Protein AF-A0AAE9IRE8-F1 (afdb_monomer_lite)

Foldseek 3Di:
DQFQFAQPPVRDTDDGDQDAPLVLVVQCVVDPRSLVSLVVSQFAFPAWEWEDADPWTWIWTRGSNDTAIETEEADCDPVQAQDWADPDSRYTYGYHHNVDDRVVSVVVSVPSRHPPDAHAEYEYQYQPDQLLVCVVPLRNLAYQEYEYNYPPDDPVSLVCNVVRRPRHQEYEYPDADDPVCLLSRLAHQYYHAEDDRPDDLVSLLVGPHPHYHYHDDPDDPVSVVVSVVSVVVVVVVVVVPPD

Structure (mmCIF, N/CA/C/O backbone):
data_AF-A0AAE9IRE8-F1
#
_entry.id   AF-A0AAE9IRE8-F1
#
loop_
_atom_site.group_PDB
_atom_site.id
_atom_site.type_symbol
_atom_site.label_atom_id
_atom_site.label_alt_id
_atom_site.label_comp_id
_atom_site.label_asym_id
_atom_site.label_entity_id
_atom_site.label_seq_id
_atom_site.pdbx_PDB_ins_code
_atom_site.Cartn_x
_atom_site.Cartn_y
_atom_site.Cartn_z
_atom_site.occupancy
_atom_site.B_iso_or_equiv
_atom_site.auth_seq_id
_atom_site.auth_comp_id
_atom_site.auth_asym_id
_atom_site.auth_atom_id
_atom_site.pdbx_PDB_model_num
ATOM 1 N N . MET A 1 1 ? -1.527 -21.789 -15.270 1.00 49.56 1 MET A N 1
ATOM 2 C CA . MET A 1 1 ? -0.665 -20.591 -15.381 1.00 49.56 1 MET A CA 1
ATOM 3 C C . MET A 1 1 ? -0.726 -20.068 -16.808 1.00 49.56 1 MET A C 1
ATOM 5 O O . MET A 1 1 ? -0.571 -20.884 -17.717 1.00 49.56 1 MET A O 1
ATOM 9 N N . PRO A 1 2 ? -0.983 -18.768 -17.028 1.00 50.31 2 PRO A N 1
ATOM 10 C CA . PRO A 1 2 ? -0.909 -18.185 -18.363 1.00 50.31 2 PRO A CA 1
ATOM 11 C C . PRO A 1 2 ? 0.530 -18.296 -18.893 1.00 50.31 2 PRO A C 1
ATOM 13 O O . PRO A 1 2 ? 1.492 -18.053 -18.165 1.00 50.31 2 PRO A O 1
ATOM 16 N N . LYS A 1 3 ? 0.677 -18.732 -20.147 1.00 55.28 3 LYS A N 1
ATOM 17 C CA . LYS A 1 3 ? 1.966 -18.827 -20.846 1.00 55.28 3 LYS A CA 1
ATOM 18 C C . LYS A 1 3 ? 2.095 -17.620 -21.769 1.00 55.28 3 LYS A C 1
ATOM 20 O O . LYS A 1 3 ? 1.142 -17.318 -22.489 1.00 55.28 3 LYS A O 1
ATOM 25 N N . LEU A 1 4 ? 3.246 -16.945 -21.767 1.00 55.28 4 LEU A N 1
ATOM 26 C CA . LEU A 1 4 ? 3.529 -15.960 -22.812 1.00 55.28 4 LEU A CA 1
ATOM 27 C C . LEU A 1 4 ? 3.677 -16.681 -24.151 1.00 55.28 4 LEU A C 1
ATOM 29 O O . LEU A 1 4 ? 4.305 -17.728 -24.228 1.00 55.28 4 LEU A O 1
ATOM 33 N N . TRP A 1 5 ? 3.123 -16.095 -25.205 1.00 53.53 5 TRP A N 1
ATOM 34 C CA . TRP A 1 5 ? 3.374 -16.504 -26.580 1.00 53.53 5 TRP A CA 1
ATOM 35 C C . TRP A 1 5 ? 3.835 -15.265 -27.336 1.00 53.53 5 TRP A C 1
ATOM 37 O O . TRP A 1 5 ? 3.009 -14.460 -27.757 1.00 53.53 5 TRP A O 1
ATOM 47 N N . CYS A 1 6 ? 5.150 -15.083 -27.475 1.00 54.44 6 CYS A N 1
ATOM 48 C CA . CYS A 1 6 ? 5.696 -13.970 -28.246 1.00 54.44 6 CYS A CA 1
ATOM 49 C C . CYS A 1 6 ? 6.349 -14.441 -29.544 1.00 54.44 6 CYS A C 1
ATOM 51 O O . CYS A 1 6 ? 6.929 -15.525 -29.638 1.00 54.44 6 CYS A O 1
ATOM 53 N N . ILE A 1 7 ? 6.198 -13.596 -30.562 1.00 48.31 7 ILE A N 1
ATOM 54 C CA . ILE A 1 7 ? 6.784 -13.758 -31.888 1.00 48.31 7 ILE A CA 1
ATOM 55 C C . ILE A 1 7 ? 8.212 -13.218 -31.799 1.00 48.31 7 ILE A C 1
ATOM 57 O O . ILE A 1 7 ? 8.409 -12.069 -31.400 1.00 48.31 7 ILE A O 1
ATOM 61 N N . SER A 1 8 ? 9.203 -14.047 -32.127 1.00 45.62 8 SER A N 1
ATOM 62 C CA . SER A 1 8 ? 10.598 -13.611 -32.191 1.00 45.62 8 SER A CA 1
ATOM 63 C C . SER A 1 8 ? 10.802 -12.594 -33.321 1.00 45.62 8 SER A C 1
ATOM 65 O O . SER A 1 8 ? 9.995 -12.496 -34.248 1.00 45.62 8 SER A O 1
ATOM 67 N N . SER A 1 9 ? 11.925 -11.874 -33.300 1.00 42.84 9 SER A N 1
ATOM 68 C CA . SER A 1 9 ? 12.364 -10.989 -34.393 1.00 42.84 9 SER A CA 1
ATOM 69 C C . SER A 1 9 ? 12.489 -11.690 -35.759 1.00 42.84 9 SER A C 1
ATOM 71 O O . SER A 1 9 ? 12.629 -11.017 -36.773 1.00 42.84 9 SER A O 1
ATOM 73 N N . GLN A 1 10 ? 12.393 -13.024 -35.799 1.00 46.66 10 GLN A N 1
ATOM 74 C CA . GLN A 1 10 ? 12.422 -13.862 -37.001 1.00 46.66 10 GLN A CA 1
ATOM 75 C C . GLN A 1 10 ? 11.040 -14.429 -37.391 1.00 46.66 10 GLN A C 1
ATOM 77 O O . GLN A 1 10 ? 10.956 -15.338 -38.213 1.00 46.66 10 GLN A O 1
ATOM 82 N N . GLY A 1 11 ? 9.942 -13.949 -36.794 1.00 40.22 11 GLY A N 1
ATOM 83 C CA . GLY A 1 11 ? 8.582 -14.356 -37.175 1.00 40.22 11 GLY A CA 1
ATOM 84 C C . GLY A 1 11 ? 8.148 -15.743 -36.685 1.00 40.22 11 GLY A C 1
ATOM 85 O O . GLY A 1 11 ? 7.049 -16.183 -37.014 1.00 40.22 11 GLY A O 1
ATOM 86 N N . LYS A 1 12 ? 8.959 -16.433 -35.871 1.00 39.84 12 LYS A N 1
ATOM 87 C CA . LYS A 1 12 ? 8.574 -17.707 -35.243 1.00 39.84 12 LYS A CA 1
ATOM 88 C C . LYS A 1 12 ? 8.008 -17.467 -33.843 1.00 39.84 12 LYS A C 1
ATOM 90 O O . LYS A 1 12 ? 8.611 -16.773 -33.026 1.00 39.84 12 LYS A O 1
ATOM 95 N N . LEU A 1 13 ? 6.840 -18.050 -33.572 1.00 43.00 13 LEU A N 1
ATOM 96 C CA . LEU A 1 13 ? 6.274 -18.160 -32.227 1.00 43.00 13 LEU A CA 1
ATOM 97 C C . LEU A 1 13 ? 7.159 -19.095 -31.401 1.00 43.00 13 LEU A C 1
ATOM 99 O O . LEU A 1 13 ? 7.168 -20.301 -31.635 1.00 43.00 13 LEU A O 1
ATOM 103 N N . SER A 1 14 ? 7.886 -18.561 -30.426 1.00 48.62 14 SER A N 1
ATOM 104 C CA . SER A 1 14 ? 8.551 -19.401 -29.431 1.00 48.62 14 SER A CA 1
ATOM 105 C C . SER A 1 14 ? 8.940 -18.582 -28.211 1.00 48.62 14 SER A C 1
ATOM 107 O O . SER A 1 14 ? 9.790 -17.706 -28.326 1.00 48.62 14 SER A O 1
ATOM 109 N N . ILE A 1 15 ? 8.319 -18.899 -27.071 1.00 47.44 15 ILE A N 1
ATOM 110 C CA . ILE A 1 15 ? 8.901 -19.058 -25.724 1.00 47.44 15 ILE A CA 1
ATOM 111 C C . ILE A 1 15 ? 7.734 -19.472 -24.815 1.00 47.44 15 ILE A C 1
ATOM 113 O O . ILE A 1 15 ? 6.866 -18.660 -24.538 1.00 47.44 15 ILE A O 1
ATOM 117 N N . GLN A 1 16 ? 7.694 -20.727 -24.351 1.00 52.97 16 GLN A N 1
ATOM 118 C CA . GLN A 1 16 ? 6.834 -21.128 -23.230 1.00 52.97 16 GLN A CA 1
ATOM 119 C C . GLN A 1 16 ? 7.601 -20.883 -21.929 1.00 52.97 16 GLN A C 1
ATOM 121 O O . GLN A 1 16 ? 8.194 -21.807 -21.377 1.00 52.97 16 GLN A O 1
ATOM 126 N N . ARG A 1 17 ? 7.621 -19.646 -21.434 1.00 56.34 17 ARG A N 1
ATOM 127 C CA . ARG A 1 17 ? 7.979 -19.413 -20.029 1.00 56.34 17 ARG A CA 1
ATOM 128 C C . ARG A 1 17 ? 6.703 -19.196 -19.216 1.00 56.34 17 ARG A C 1
ATOM 130 O O . ARG A 1 17 ? 5.759 -18.587 -19.735 1.00 56.34 17 ARG A O 1
ATOM 137 N N . PRO A 1 18 ? 6.632 -19.723 -17.979 1.00 62.91 18 PRO A N 1
ATOM 138 C CA . PRO A 1 18 ? 5.644 -19.262 -17.012 1.00 62.91 18 PRO A CA 1
ATOM 139 C C . PRO A 1 18 ? 5.697 -17.734 -16.950 1.00 62.91 18 PRO A C 1
ATOM 141 O O . PRO A 1 18 ? 6.785 -17.162 -17.029 1.00 62.91 18 PRO A O 1
ATOM 144 N N . ALA A 1 19 ? 4.538 -17.080 -16.882 1.00 71.44 19 ALA A N 1
ATOM 145 C CA . ALA A 1 19 ? 4.493 -15.630 -16.768 1.00 71.44 19 ALA A CA 1
ATOM 146 C C . ALA A 1 19 ? 5.249 -15.192 -15.504 1.00 71.44 19 ALA A C 1
ATOM 148 O O . ALA A 1 19 ? 4.894 -15.593 -14.398 1.00 71.44 19 ALA A O 1
ATOM 149 N N . ASP A 1 20 ? 6.287 -14.388 -15.704 1.00 89.06 20 ASP A N 1
ATOM 150 C CA . ASP A 1 20 ? 7.144 -13.840 -14.661 1.00 89.06 20 ASP A CA 1
ATOM 151 C C . ASP A 1 20 ? 7.197 -12.315 -14.808 1.00 89.06 20 ASP A C 1
ATOM 153 O O . ASP A 1 20 ? 7.304 -11.812 -15.930 1.00 89.06 20 ASP A O 1
ATOM 157 N N . LEU A 1 21 ? 7.072 -11.582 -13.697 1.00 92.81 21 LEU A N 1
ATOM 158 C CA . LEU A 1 21 ? 6.955 -10.124 -13.737 1.00 92.81 21 LEU A CA 1
ATOM 159 C C . LEU A 1 21 ? 8.222 -9.465 -14.297 1.00 92.81 21 LEU A C 1
ATOM 161 O O . LEU A 1 21 ? 8.116 -8.603 -15.169 1.00 92.81 21 LEU A O 1
ATOM 165 N N . PHE A 1 22 ? 9.415 -9.884 -13.868 1.00 93.75 22 PHE A N 1
ATOM 166 C CA . PHE A 1 22 ? 10.665 -9.308 -14.370 1.00 93.75 22 PHE A CA 1
ATOM 167 C C . PHE A 1 22 ? 10.846 -9.600 -15.854 1.00 93.75 22 PHE A C 1
ATOM 169 O O . PHE A 1 22 ? 11.182 -8.700 -16.625 1.00 93.75 22 PHE A O 1
ATOM 176 N N . TYR A 1 23 ? 10.509 -10.816 -16.286 1.00 89.94 23 TYR A N 1
ATOM 177 C CA . TYR A 1 23 ? 10.519 -11.163 -17.703 1.00 89.94 23 TYR A CA 1
ATOM 178 C C . TYR A 1 23 ? 9.542 -10.312 -18.532 1.00 89.94 23 TYR A C 1
ATOM 180 O O . TYR A 1 23 ? 9.870 -9.913 -19.650 1.00 89.94 23 TYR A O 1
ATOM 188 N N . VAL A 1 24 ? 8.358 -9.988 -17.997 1.00 91.44 24 VAL A N 1
ATOM 189 C CA . VAL A 1 24 ? 7.396 -9.084 -18.653 1.00 91.44 24 VAL A CA 1
ATOM 190 C C . VAL A 1 24 ? 8.011 -7.701 -18.887 1.00 91.44 24 VAL A C 1
ATOM 192 O O . VAL A 1 24 ? 7.916 -7.178 -20.001 1.00 91.44 24 VAL A O 1
ATOM 195 N N . PHE A 1 25 ? 8.684 -7.134 -17.882 1.00 92.88 25 PHE A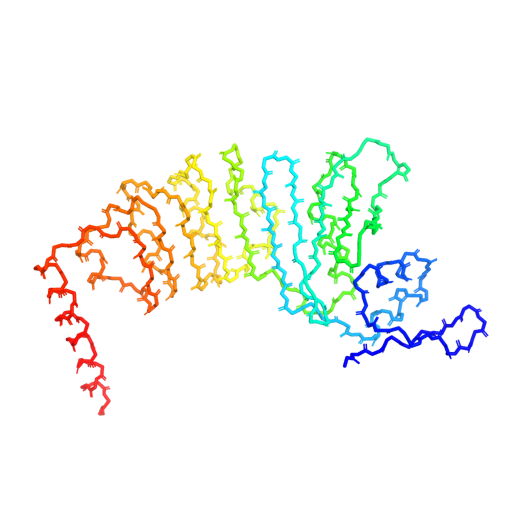 N 1
ATOM 196 C CA . PHE A 1 25 ? 9.389 -5.855 -18.013 1.00 92.88 25 PHE A CA 1
ATOM 197 C C . PHE A 1 25 ? 10.547 -5.939 -19.019 1.00 92.88 25 PHE A C 1
ATOM 199 O O . PHE A 1 25 ? 10.603 -5.135 -19.948 1.00 92.88 25 PHE A O 1
ATOM 206 N N . GLN A 1 26 ? 11.413 -6.952 -18.909 1.00 90.75 26 GLN A N 1
ATOM 207 C CA . GLN A 1 26 ? 12.538 -7.167 -19.830 1.00 90.75 26 GLN A CA 1
ATOM 208 C C . GLN A 1 26 ? 12.070 -7.280 -21.291 1.00 90.75 26 GLN A C 1
ATOM 210 O O . GLN A 1 26 ? 12.643 -6.665 -22.191 1.00 90.75 26 GLN A O 1
ATOM 215 N N . MET A 1 27 ? 10.994 -8.032 -21.539 1.00 88.69 27 MET A N 1
ATOM 216 C CA . MET A 1 27 ? 10.406 -8.186 -22.872 1.00 88.69 27 MET A CA 1
ATOM 217 C C . MET A 1 27 ? 9.820 -6.883 -23.412 1.00 88.69 27 MET A C 1
ATOM 219 O O . MET A 1 27 ? 9.921 -6.614 -24.612 1.00 88.69 27 MET A O 1
ATOM 223 N N . ALA A 1 28 ? 9.191 -6.082 -22.552 1.00 90.69 28 ALA A N 1
ATOM 224 C CA . ALA A 1 28 ? 8.660 -4.785 -22.944 1.00 90.69 28 ALA A CA 1
ATOM 225 C C . ALA A 1 28 ? 9.770 -3.780 -23.290 1.00 90.69 28 ALA A C 1
ATOM 227 O O . ALA A 1 28 ? 9.605 -3.005 -24.235 1.00 90.69 28 ALA A O 1
ATOM 228 N N . ASP A 1 29 ? 10.893 -3.835 -22.574 1.00 89.81 29 ASP A N 1
ATOM 229 C CA . ASP A 1 29 ? 12.038 -2.941 -22.764 1.00 89.81 29 ASP A CA 1
ATOM 230 C C . ASP A 1 29 ? 12.891 -3.314 -23.973 1.00 89.81 29 ASP A C 1
ATOM 232 O O . ASP A 1 29 ? 13.472 -2.441 -24.616 1.00 89.81 29 ASP A O 1
ATOM 236 N N . ALA A 1 30 ? 12.932 -4.600 -24.331 1.00 88.75 30 ALA A N 1
ATOM 237 C CA . ALA A 1 30 ? 13.739 -5.079 -25.445 1.00 88.75 30 ALA A CA 1
ATOM 238 C C . ALA A 1 30 ? 13.340 -4.442 -26.786 1.00 88.75 30 ALA A C 1
ATOM 240 O O . ALA A 1 30 ? 14.209 -4.155 -27.608 1.00 88.75 30 ALA A O 1
ATOM 241 N N . ASN A 1 31 ? 12.035 -4.268 -27.052 1.00 88.06 31 ASN A N 1
ATOM 242 C CA . ASN A 1 31 ? 11.528 -3.590 -28.253 1.00 88.06 31 ASN A CA 1
ATOM 243 C C . ASN A 1 31 ? 9.997 -3.374 -28.238 1.00 88.06 31 ASN A C 1
ATOM 245 O O . ASN A 1 31 ? 9.238 -3.993 -27.490 1.00 88.06 31 ASN A O 1
ATOM 249 N N . LYS A 1 32 ? 9.513 -2.549 -29.183 1.00 90.75 32 LYS A N 1
ATOM 250 C CA . LYS A 1 32 ? 8.078 -2.260 -29.391 1.00 90.75 32 LYS A CA 1
ATOM 251 C C . LYS A 1 32 ? 7.221 -3.510 -29.648 1.00 90.75 32 LYS A C 1
ATOM 253 O O . LYS A 1 32 ? 6.046 -3.520 -29.276 1.00 90.75 32 LYS A O 1
ATOM 258 N N . ALA A 1 33 ? 7.764 -4.544 -30.295 1.00 87.94 33 ALA A N 1
ATOM 259 C CA . ALA A 1 33 ? 7.017 -5.768 -30.588 1.00 87.94 33 ALA A CA 1
ATOM 260 C C . ALA A 1 33 ? 6.787 -6.604 -29.319 1.00 87.94 33 ALA A C 1
ATOM 262 O O . ALA A 1 33 ? 5.668 -7.070 -29.101 1.00 87.94 33 ALA A O 1
ATOM 263 N N . GLY A 1 34 ? 7.798 -6.708 -28.452 1.00 86.81 34 GLY A N 1
ATOM 264 C CA . GLY A 1 34 ? 7.697 -7.316 -27.126 1.00 86.81 34 GLY A CA 1
ATOM 265 C C . GLY A 1 34 ? 6.640 -6.619 -26.277 1.00 86.81 34 GLY A C 1
ATOM 266 O O . GLY A 1 34 ? 5.690 -7.260 -25.834 1.00 86.81 34 GLY A O 1
ATOM 267 N N . LYS A 1 35 ? 6.685 -5.285 -26.190 1.00 89.56 35 LYS A N 1
ATOM 268 C CA . LYS A 1 35 ? 5.646 -4.494 -25.508 1.00 89.56 35 LYS A CA 1
ATOM 269 C C . LYS A 1 35 ? 4.233 -4.753 -26.052 1.00 89.56 35 LYS A C 1
ATOM 271 O O . LYS A 1 35 ? 3.291 -4.934 -25.284 1.00 89.56 35 LYS A O 1
ATOM 276 N N . LYS A 1 36 ? 4.066 -4.819 -27.380 1.00 88.94 36 LYS A N 1
ATOM 277 C CA . LYS A 1 36 ? 2.773 -5.150 -28.012 1.00 88.94 36 LYS A CA 1
ATOM 278 C C . LYS A 1 36 ? 2.321 -6.577 -27.681 1.00 88.94 36 LYS A C 1
ATOM 280 O O . LYS A 1 36 ? 1.122 -6.798 -27.526 1.00 88.94 36 LYS A O 1
ATOM 285 N N . CYS A 1 37 ? 3.252 -7.526 -27.577 1.00 86.88 37 CYS A N 1
ATOM 286 C CA . CYS A 1 37 ? 2.970 -8.895 -27.147 1.00 86.88 37 CYS A CA 1
ATOM 287 C C . CYS A 1 37 ? 2.424 -8.919 -25.712 1.00 86.88 37 CYS A C 1
ATOM 289 O O . CYS A 1 37 ? 1.352 -9.477 -25.491 1.00 86.88 37 CYS A O 1
ATOM 291 N N . ILE A 1 38 ? 3.101 -8.244 -24.772 1.00 88.50 38 ILE A N 1
ATOM 292 C CA . ILE A 1 38 ? 2.667 -8.137 -23.369 1.00 88.50 38 ILE A CA 1
ATOM 293 C C . ILE A 1 38 ? 1.248 -7.573 -23.274 1.00 88.50 38 ILE A C 1
ATOM 295 O O . ILE A 1 38 ? 0.375 -8.201 -22.679 1.00 88.50 38 ILE A O 1
ATOM 299 N N . LYS A 1 39 ? 0.986 -6.442 -23.942 1.00 88.75 39 LYS A N 1
ATOM 300 C CA . LYS A 1 39 ? -0.344 -5.813 -23.940 1.00 88.75 39 LYS A CA 1
ATOM 301 C C . LYS A 1 39 ? -1.436 -6.737 -24.481 1.00 88.75 39 LYS A C 1
ATOM 303 O O . LYS A 1 39 ? -2.528 -6.788 -23.929 1.00 88.75 39 LYS A O 1
ATOM 308 N N . LYS A 1 40 ? -1.149 -7.486 -25.552 1.00 87.25 40 LYS A N 1
ATOM 309 C CA . LYS A 1 40 ? -2.096 -8.454 -26.133 1.00 87.25 40 LYS A CA 1
ATOM 310 C C . LYS A 1 40 ? -2.339 -9.669 -25.244 1.00 87.25 40 LYS A C 1
ATOM 312 O O . LYS A 1 40 ? -3.424 -10.234 -25.304 1.00 87.25 40 LYS A O 1
ATOM 317 N N . ALA A 1 41 ? -1.343 -10.081 -24.463 1.00 86.12 41 ALA A N 1
ATOM 318 C CA . ALA A 1 41 ? -1.477 -11.204 -23.543 1.00 86.12 41 ALA A CA 1
ATOM 319 C C . ALA A 1 41 ? -2.434 -10.895 -22.379 1.00 86.12 41 ALA A C 1
ATOM 321 O O . ALA A 1 41 ? -2.947 -11.825 -21.764 1.00 86.12 41 ALA A O 1
ATOM 322 N N . GLY A 1 42 ? -2.700 -9.611 -22.109 1.00 86.88 42 GLY A N 1
ATOM 323 C CA . GLY A 1 42 ? -3.736 -9.187 -21.171 1.00 86.88 42 GLY A CA 1
ATOM 324 C C . GLY A 1 42 ? -3.444 -9.593 -19.731 1.00 86.88 42 GLY A C 1
ATOM 325 O O . GLY A 1 42 ? -4.345 -10.016 -19.010 1.00 86.88 42 GLY A O 1
ATOM 326 N N . PHE A 1 43 ? -2.178 -9.518 -19.324 1.00 90.12 43 PHE A N 1
ATOM 327 C CA . PHE A 1 43 ? -1.786 -9.861 -17.966 1.00 90.12 43 PHE A CA 1
ATOM 328 C C . PHE A 1 43 ? -2.383 -8.903 -16.937 1.00 90.12 43 PHE A C 1
ATOM 330 O O . PHE A 1 43 ? -2.511 -7.710 -17.192 1.00 90.12 43 PHE A O 1
ATOM 337 N N . VAL A 1 44 ? -2.693 -9.433 -15.757 1.00 90.94 44 VAL A N 1
ATOM 338 C CA . VAL A 1 44 ? -3.289 -8.701 -14.635 1.00 90.94 44 VAL A CA 1
ATOM 339 C C . VAL A 1 44 ? -2.470 -9.006 -13.382 1.00 90.94 44 VAL A C 1
ATOM 341 O O . VAL A 1 44 ? -2.082 -10.158 -13.165 1.00 90.94 44 VAL A O 1
ATOM 344 N N . ALA A 1 45 ? -2.199 -7.984 -12.573 1.00 92.56 45 ALA A N 1
ATOM 345 C CA . ALA A 1 45 ? -1.738 -8.172 -11.200 1.00 92.56 45 ALA A CA 1
ATOM 346 C C . ALA A 1 45 ? -2.963 -8.382 -10.306 1.00 92.56 45 ALA A C 1
ATOM 348 O O . ALA A 1 45 ? -3.939 -7.647 -10.423 1.00 92.56 45 ALA A O 1
ATOM 349 N N . SER A 1 46 ? -2.934 -9.396 -9.445 1.00 92.50 46 SER A N 1
ATOM 350 C CA . SER A 1 46 ? -4.055 -9.671 -8.540 1.00 92.50 46 SER A CA 1
ATOM 351 C C . SER A 1 46 ? -4.023 -8.816 -7.280 1.00 92.50 46 SER A C 1
ATOM 353 O O . SER A 1 46 ? -5.046 -8.702 -6.616 1.00 92.50 46 SER A O 1
ATOM 355 N N . GLU A 1 47 ? -2.855 -8.278 -6.933 1.00 95.00 47 GLU A N 1
ATOM 356 C CA . GLU A 1 47 ? -2.699 -7.378 -5.798 1.00 95.00 47 GLU A CA 1
ATOM 357 C C . GLU A 1 47 ? -1.486 -6.471 -5.996 1.00 95.00 47 GLU A C 1
ATOM 359 O O . GLU A 1 47 ? -0.430 -6.937 -6.439 1.00 95.00 47 GLU A O 1
ATOM 364 N N . ILE A 1 48 ? -1.630 -5.194 -5.649 1.00 96.06 48 ILE A N 1
ATOM 365 C CA . ILE A 1 48 ? -0.523 -4.242 -5.567 1.00 96.06 48 ILE A CA 1
ATOM 366 C C . ILE A 1 48 ? -0.551 -3.525 -4.224 1.00 96.06 48 ILE A C 1
ATOM 368 O O . ILE A 1 48 ? -1.544 -2.889 -3.859 1.00 96.06 48 ILE A O 1
ATOM 372 N N . GLU A 1 49 ? 0.577 -3.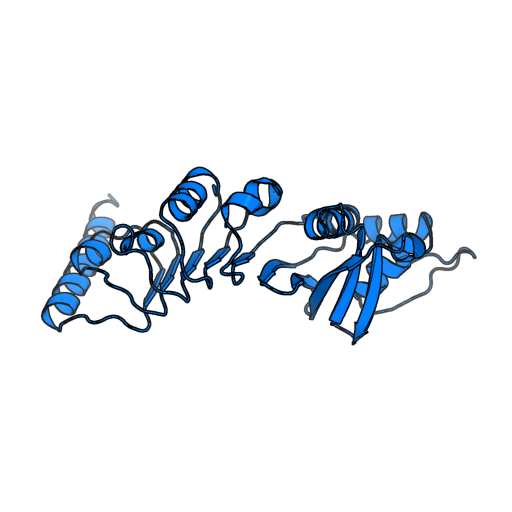573 -3.522 1.00 96.94 49 GLU A N 1
ATOM 373 C CA . GLU A 1 49 ? 0.784 -2.866 -2.266 1.00 96.94 49 GLU A CA 1
ATOM 374 C C . GLU A 1 49 ? 1.966 -1.897 -2.363 1.00 96.94 49 GLU A C 1
ATOM 376 O O . GLU A 1 49 ? 3.077 -2.263 -2.752 1.00 96.94 49 GLU A O 1
ATOM 381 N N . MET A 1 50 ? 1.717 -0.642 -1.993 1.00 95.62 50 MET A N 1
ATOM 382 C CA . MET A 1 50 ? 2.754 0.380 -1.861 1.00 95.62 50 MET A CA 1
ATOM 383 C C . MET A 1 50 ? 3.247 0.419 -0.417 1.00 95.62 50 MET A C 1
ATOM 385 O O . MET A 1 50 ? 2.452 0.607 0.500 1.00 95.62 50 MET A O 1
ATOM 389 N N . VAL A 1 51 ? 4.555 0.314 -0.207 1.00 96.25 51 VAL A N 1
ATOM 390 C CA . VAL A 1 51 ? 5.163 0.338 1.126 1.00 96.25 51 VAL A CA 1
ATOM 391 C C . VAL A 1 51 ? 6.133 1.511 1.217 1.00 96.25 51 VAL A C 1
ATOM 393 O O . VAL A 1 51 ? 7.079 1.622 0.436 1.00 96.25 51 VAL A O 1
ATOM 396 N N . PHE A 1 52 ? 5.903 2.394 2.183 1.00 94.31 52 PHE A N 1
ATOM 397 C CA . PHE A 1 52 ? 6.716 3.582 2.417 1.00 94.31 52 PHE A CA 1
ATOM 398 C C . PHE A 1 52 ? 7.536 3.428 3.697 1.00 94.31 52 PHE A C 1
ATOM 400 O O . PHE A 1 52 ? 6.983 3.461 4.798 1.00 94.31 52 PHE A O 1
ATOM 407 N N . GLU A 1 53 ? 8.853 3.293 3.555 1.00 91.31 53 GLU A N 1
ATOM 408 C CA . GLU A 1 53 ? 9.797 3.125 4.664 1.00 91.31 53 GLU A CA 1
ATOM 409 C C . GLU A 1 53 ? 10.912 4.170 4.612 1.00 91.31 53 GLU A C 1
ATOM 411 O O . GLU A 1 53 ? 11.157 4.794 3.580 1.00 91.31 53 GLU A O 1
ATOM 416 N N . ALA A 1 54 ? 11.603 4.344 5.742 1.00 85.12 54 ALA A N 1
ATOM 417 C CA . ALA A 1 54 ? 12.590 5.406 5.929 1.00 85.12 54 ALA A CA 1
ATOM 418 C C . ALA A 1 54 ? 13.771 5.353 4.943 1.00 85.12 54 ALA A C 1
ATOM 420 O O . ALA A 1 54 ? 14.335 6.389 4.608 1.00 85.12 54 ALA A O 1
ATOM 421 N N . LYS A 1 55 ? 14.179 4.154 4.504 1.00 79.69 55 LYS A N 1
ATOM 422 C CA . LYS A 1 55 ? 15.365 3.971 3.646 1.00 79.69 55 LYS A CA 1
ATOM 423 C C . LYS A 1 55 ? 15.039 3.736 2.176 1.00 79.69 55 LYS A C 1
ATOM 425 O O . LYS A 1 55 ? 15.845 4.089 1.326 1.00 79.69 55 LYS A O 1
ATOM 430 N N . SER A 1 56 ? 13.908 3.106 1.880 1.00 82.31 56 SER A N 1
ATOM 431 C CA . SER A 1 56 ? 13.520 2.764 0.514 1.00 82.31 56 SER A CA 1
ATOM 432 C C . SER A 1 56 ? 12.012 2.575 0.440 1.00 82.31 56 SER A C 1
ATOM 434 O O . SER A 1 56 ? 11.396 2.054 1.370 1.00 82.31 56 SER A O 1
ATOM 436 N N . ASN A 1 57 ? 11.413 3.004 -0.665 1.00 92.94 57 ASN A N 1
ATOM 437 C CA . ASN A 1 57 ? 10.029 2.660 -0.960 1.00 92.94 57 ASN A CA 1
ATOM 438 C C . ASN A 1 57 ? 10.009 1.310 -1.660 1.00 92.94 57 ASN A C 1
ATOM 440 O O . ASN A 1 57 ? 10.926 0.980 -2.410 1.00 92.94 57 ASN A O 1
ATOM 444 N N . ARG A 1 58 ? 8.957 0.532 -1.436 1.00 95.94 58 ARG A N 1
ATOM 445 C CA . ARG A 1 58 ? 8.825 -0.787 -2.044 1.00 95.94 58 ARG A CA 1
ATOM 446 C C . ARG A 1 58 ? 7.457 -0.932 -2.684 1.00 95.94 58 ARG A C 1
ATOM 448 O O . ARG A 1 58 ? 6.460 -0.430 -2.166 1.00 95.94 58 ARG A O 1
ATOM 455 N N . LEU A 1 59 ? 7.424 -1.627 -3.811 1.00 96.69 59 LEU A N 1
ATOM 456 C CA . LEU A 1 59 ? 6.196 -2.059 -4.454 1.00 96.69 59 LEU A CA 1
ATOM 457 C C . LEU A 1 59 ? 6.115 -3.579 -4.358 1.00 96.69 59 LEU A C 1
ATOM 459 O O . LEU A 1 59 ? 6.999 -4.288 -4.843 1.00 96.69 59 LEU A O 1
ATOM 463 N N . LEU A 1 60 ? 5.059 -4.073 -3.727 1.00 97.50 60 LEU A N 1
ATOM 464 C CA . LEU A 1 60 ? 4.720 -5.485 -3.732 1.00 97.50 60 LEU A CA 1
ATOM 465 C C . LEU A 1 60 ? 3.673 -5.727 -4.814 1.00 97.50 60 LEU A C 1
ATOM 467 O O . LEU A 1 60 ? 2.679 -5.007 -4.888 1.00 97.50 60 LEU A O 1
ATOM 471 N N . VAL A 1 61 ? 3.901 -6.725 -5.663 1.00 97.19 61 VAL A N 1
ATOM 472 C CA . VAL A 1 61 ? 3.003 -7.054 -6.775 1.00 97.19 61 VAL A CA 1
ATOM 473 C C . VAL A 1 61 ? 2.752 -8.552 -6.777 1.00 97.19 61 VAL A C 1
ATOM 475 O O . VAL A 1 61 ? 3.677 -9.338 -6.978 1.00 97.19 61 VAL A O 1
ATOM 478 N N . VAL A 1 62 ? 1.503 -8.968 -6.593 1.00 95.69 62 VAL A N 1
ATOM 479 C CA . VAL A 1 62 ? 1.113 -10.364 -6.788 1.00 95.69 62 VAL A CA 1
ATOM 480 C C . VAL A 1 62 ? 0.781 -10.573 -8.260 1.00 95.69 62 VAL A C 1
ATOM 482 O O . VAL A 1 62 ? -0.197 -10.045 -8.791 1.00 95.69 62 VAL A O 1
ATOM 485 N N . PHE A 1 63 ? 1.618 -11.354 -8.931 1.00 93.81 63 PHE A N 1
ATOM 486 C CA . PHE A 1 63 ? 1.545 -11.615 -10.359 1.00 93.81 63 PHE A CA 1
ATOM 487 C C . PHE A 1 63 ? 1.667 -13.112 -10.624 1.00 93.81 63 PHE A C 1
ATOM 489 O O . PHE A 1 63 ? 2.577 -13.772 -10.127 1.00 93.81 63 PHE A O 1
ATOM 496 N N . ALA A 1 64 ? 0.727 -13.667 -11.392 1.00 89.81 64 ALA A N 1
ATOM 497 C CA . ALA A 1 64 ? 0.682 -15.098 -11.711 1.00 89.81 64 ALA A CA 1
ATOM 498 C C . ALA A 1 64 ? 0.794 -16.031 -10.476 1.00 89.81 64 ALA A C 1
ATOM 500 O O . ALA A 1 64 ? 1.326 -17.137 -10.573 1.00 89.81 64 ALA A O 1
ATOM 501 N N . GLY A 1 65 ? 0.271 -15.593 -9.321 1.00 89.31 65 GLY A N 1
ATOM 502 C CA . GLY A 1 65 ? 0.294 -16.341 -8.058 1.00 89.31 65 GLY A CA 1
ATOM 503 C C . GLY A 1 65 ? 1.597 -16.233 -7.258 1.00 89.31 65 GLY A C 1
ATOM 504 O O . GLY A 1 65 ? 1.746 -16.936 -6.263 1.00 89.31 65 GLY A O 1
ATOM 505 N N . ARG A 1 66 ? 2.539 -15.377 -7.670 1.00 93.81 66 ARG A N 1
ATOM 506 C CA . ARG A 1 66 ? 3.796 -15.107 -6.958 1.00 93.81 66 ARG A CA 1
ATOM 507 C C . ARG A 1 66 ? 3.822 -13.656 -6.495 1.00 93.81 66 ARG A C 1
ATOM 509 O O . ARG A 1 66 ? 3.369 -12.775 -7.217 1.00 93.81 66 ARG A O 1
ATOM 516 N N . MET A 1 67 ? 4.346 -13.418 -5.298 1.00 96.50 67 MET A N 1
ATOM 517 C CA . MET A 1 67 ? 4.517 -12.075 -4.748 1.00 96.50 67 MET A CA 1
ATOM 518 C C . MET A 1 67 ? 5.917 -11.569 -5.080 1.00 96.50 67 MET A C 1
ATOM 520 O O . MET A 1 67 ? 6.900 -12.119 -4.591 1.00 96.50 67 MET A O 1
ATOM 524 N N . TYR A 1 68 ? 5.987 -10.525 -5.895 1.00 97.56 68 TYR A N 1
ATOM 525 C CA . TYR A 1 68 ? 7.217 -9.838 -6.256 1.00 97.56 68 TYR A CA 1
ATOM 526 C C . TYR A 1 68 ? 7.438 -8.644 -5.333 1.00 97.56 68 TYR A C 1
ATOM 528 O O . TYR A 1 68 ? 6.491 -7.926 -5.020 1.00 97.56 68 TYR A O 1
ATOM 536 N N . THR A 1 69 ? 8.682 -8.410 -4.924 1.00 97.75 69 THR A N 1
ATOM 537 C CA . THR A 1 69 ? 9.101 -7.225 -4.171 1.00 97.75 69 THR A CA 1
ATOM 538 C C . THR A 1 69 ? 10.064 -6.410 -5.012 1.00 97.75 69 THR A C 1
ATOM 540 O O . THR A 1 69 ? 11.116 -6.906 -5.408 1.00 97.75 69 THR A O 1
ATOM 543 N N . ILE A 1 70 ? 9.701 -5.158 -5.272 1.00 98.06 70 ILE A N 1
ATOM 544 C CA . ILE A 1 70 ? 10.512 -4.228 -6.048 1.00 98.06 70 ILE A CA 1
ATOM 545 C C . ILE A 1 70 ? 10.917 -3.074 -5.141 1.00 98.06 70 ILE A C 1
ATOM 547 O O . ILE A 1 70 ? 10.059 -2.303 -4.709 1.00 98.06 70 ILE A O 1
ATOM 551 N N . GLU A 1 71 ? 12.206 -2.958 -4.842 1.00 97.31 71 GLU A N 1
ATOM 552 C CA . GLU A 1 71 ? 12.747 -1.788 -4.150 1.00 97.31 71 GLU A CA 1
ATOM 553 C C . GLU A 1 71 ? 12.890 -0.622 -5.126 1.00 97.31 71 GLU A C 1
ATOM 555 O O . GLU A 1 71 ? 13.277 -0.811 -6.276 1.00 97.31 71 GLU A O 1
ATOM 560 N N . VAL A 1 72 ? 12.553 0.589 -4.691 1.00 95.75 72 VAL A N 1
ATOM 561 C CA . VAL A 1 72 ? 12.562 1.787 -5.536 1.00 95.75 72 VAL A CA 1
ATOM 562 C C . VAL A 1 72 ? 13.679 2.709 -5.078 1.00 95.75 72 VAL A C 1
ATOM 564 O O . VAL A 1 72 ? 13.608 3.295 -3.997 1.00 95.75 72 VAL A O 1
ATOM 567 N N . VAL A 1 73 ? 14.704 2.837 -5.920 1.00 95.19 73 VAL A N 1
ATOM 568 C CA . VAL A 1 73 ? 15.963 3.506 -5.582 1.00 95.19 73 VAL A CA 1
ATOM 569 C C . VAL A 1 73 ? 16.215 4.681 -6.523 1.00 95.19 73 VAL A C 1
ATOM 571 O O . VAL A 1 73 ? 16.323 4.520 -7.740 1.00 95.19 73 VAL A O 1
ATOM 574 N N . GLY A 1 74 ? 16.338 5.875 -5.948 1.00 93.62 74 GLY A N 1
ATOM 575 C CA . GLY A 1 74 ? 16.766 7.065 -6.674 1.00 93.62 74 GLY A CA 1
ATOM 576 C C . GLY A 1 74 ? 18.262 7.005 -6.963 1.00 93.62 74 GLY A C 1
ATOM 577 O O . GLY A 1 74 ? 19.060 6.720 -6.073 1.00 93.62 74 GLY A O 1
ATOM 578 N N . VAL A 1 75 ? 18.649 7.283 -8.203 1.00 94.75 75 VAL A N 1
ATOM 579 C CA . VAL A 1 75 ? 20.044 7.356 -8.644 1.00 94.75 75 VAL A CA 1
ATOM 580 C C . VAL A 1 75 ? 20.287 8.667 -9.385 1.00 94.75 75 VAL A C 1
ATOM 582 O O . VAL A 1 75 ? 19.375 9.241 -9.976 1.00 94.75 75 VAL A O 1
ATOM 585 N N . GLU A 1 76 ? 21.531 9.144 -9.370 1.00 95.25 76 GLU A N 1
ATOM 586 C CA . GLU A 1 76 ? 21.947 10.352 -10.103 1.00 95.25 76 GLU A CA 1
ATOM 587 C C . GLU A 1 76 ? 22.504 10.020 -11.497 1.00 95.25 76 GLU A C 1
ATOM 589 O O . GLU A 1 76 ? 22.465 10.843 -12.415 1.00 95.25 76 GLU A O 1
ATOM 594 N N . ASN A 1 77 ? 23.003 8.792 -11.687 1.00 94.44 77 ASN A N 1
ATOM 595 C CA . ASN A 1 77 ? 23.552 8.353 -12.965 1.00 94.44 77 ASN A CA 1
ATOM 596 C C . ASN A 1 77 ? 22.432 8.095 -13.986 1.00 94.44 77 ASN A C 1
ATOM 598 O O . ASN A 1 77 ? 21.714 7.096 -13.904 1.00 94.44 77 ASN A O 1
ATOM 602 N N . LYS A 1 78 ? 22.358 8.955 -15.007 1.00 92.81 78 LYS A N 1
ATOM 603 C CA . LYS A 1 78 ? 21.380 8.879 -16.104 1.00 92.81 78 LYS A CA 1
ATOM 604 C C . LYS A 1 78 ? 21.372 7.541 -16.839 1.00 92.81 78 LYS A C 1
ATOM 606 O O . LYS A 1 78 ? 20.317 7.102 -17.288 1.00 92.81 78 LYS A O 1
ATOM 611 N N . GLU A 1 79 ? 22.514 6.865 -16.943 1.00 93.00 79 GLU A N 1
ATOM 612 C CA . GLU A 1 79 ? 22.597 5.555 -17.597 1.00 93.00 79 GLU A CA 1
ATOM 613 C C . GLU A 1 79 ? 21.845 4.468 -16.831 1.00 93.00 79 GLU A C 1
ATOM 615 O O . GLU A 1 79 ? 21.536 3.417 -17.389 1.00 93.00 79 GLU A O 1
ATOM 620 N N . GLN A 1 80 ? 21.560 4.692 -15.550 1.00 90.69 80 GLN A N 1
ATOM 621 C CA . GLN A 1 80 ? 20.843 3.758 -14.695 1.00 90.69 80 GLN A CA 1
ATOM 622 C C . GLN A 1 80 ? 19.356 4.095 -14.575 1.00 90.69 80 GLN A C 1
ATOM 624 O O . GLN A 1 80 ? 18.628 3.350 -13.930 1.00 90.69 80 GLN A O 1
ATOM 629 N N . PHE A 1 81 ? 18.869 5.171 -15.192 1.00 93.62 81 PHE A N 1
ATOM 630 C CA . PHE A 1 81 ? 17.470 5.566 -15.047 1.00 93.62 81 PHE A CA 1
ATOM 631 C C . PHE A 1 81 ? 16.515 4.524 -15.634 1.00 93.62 81 PHE A C 1
ATOM 633 O O . PHE A 1 81 ? 16.730 3.991 -16.723 1.00 93.62 81 PHE A O 1
ATOM 640 N N . ASN A 1 82 ? 15.412 4.300 -14.920 1.00 92.44 82 ASN A N 1
ATOM 641 C CA . ASN A 1 82 ? 14.279 3.472 -15.322 1.00 92.44 82 ASN A CA 1
ATOM 642 C C . ASN A 1 82 ? 14.630 2.004 -15.596 1.00 92.44 82 ASN A C 1
ATOM 644 O O . ASN A 1 82 ? 13.997 1.367 -16.441 1.00 92.44 82 ASN A O 1
ATOM 648 N N . LYS A 1 83 ? 15.608 1.444 -14.880 1.00 92.88 83 LYS A N 1
ATOM 649 C CA . LYS A 1 83 ? 15.993 0.035 -15.023 1.00 92.88 83 LYS A CA 1
ATOM 650 C C . LYS A 1 83 ? 15.382 -0.795 -13.908 1.00 92.88 83 LYS A C 1
ATOM 652 O O . LYS A 1 83 ? 15.425 -0.404 -12.750 1.00 92.88 83 LYS A O 1
ATOM 657 N N . LEU A 1 84 ? 14.817 -1.942 -14.272 1.00 95.38 84 LEU A N 1
ATOM 658 C CA . LEU A 1 84 ? 14.398 -2.965 -13.321 1.00 95.38 84 LEU A CA 1
ATOM 659 C C . LEU A 1 84 ? 15.426 -4.093 -13.369 1.00 95.38 84 LEU A C 1
ATOM 661 O O . LEU A 1 84 ? 15.549 -4.772 -14.389 1.00 95.38 84 LEU A O 1
ATOM 665 N N . VAL A 1 85 ? 16.187 -4.247 -12.291 1.00 93.25 85 VAL A N 1
ATOM 666 C CA . VAL A 1 85 ? 17.230 -5.265 -12.154 1.00 93.25 85 VAL A CA 1
ATOM 667 C C . VAL A 1 85 ? 16.697 -6.377 -11.265 1.00 93.25 85 VAL A C 1
ATOM 669 O O . VAL A 1 85 ? 16.313 -6.138 -10.125 1.00 93.25 85 VAL A O 1
ATOM 672 N N . GLU A 1 86 ? 16.652 -7.586 -11.809 1.00 94.56 86 GLU A N 1
ATOM 673 C CA . GLU A 1 86 ? 16.311 -8.798 -11.070 1.00 94.56 86 GLU A CA 1
ATOM 674 C C . GLU A 1 86 ? 17.493 -9.200 -10.175 1.00 94.56 86 GLU A C 1
ATOM 676 O O . GLU A 1 86 ? 18.623 -9.319 -10.650 1.00 94.56 86 GLU A O 1
ATOM 681 N N . GLU A 1 87 ? 17.231 -9.400 -8.885 1.00 94.56 87 GLU A N 1
ATOM 682 C CA . GLU A 1 87 ? 18.211 -9.871 -7.895 1.00 94.56 87 GLU A CA 1
ATOM 683 C C . GLU A 1 87 ? 17.954 -11.332 -7.530 1.00 94.56 87 GLU A C 1
ATOM 685 O O . GLU A 1 87 ? 18.879 -12.136 -7.408 1.00 94.56 87 GLU A O 1
ATOM 690 N N . THR A 1 88 ? 16.676 -11.677 -7.372 1.00 93.50 88 THR A N 1
ATOM 691 C CA . THR A 1 88 ? 16.187 -13.047 -7.237 1.00 93.50 88 THR A CA 1
ATOM 692 C C . THR A 1 88 ? 14.947 -13.228 -8.106 1.00 93.50 88 THR A C 1
ATOM 694 O O . THR A 1 88 ? 14.379 -12.275 -8.627 1.00 93.50 88 THR A O 1
ATOM 697 N N . ASP A 1 89 ? 14.449 -14.454 -8.171 1.00 90.56 89 ASP A N 1
ATOM 698 C CA . ASP A 1 89 ? 13.244 -14.846 -8.902 1.00 90.56 89 ASP A CA 1
ATOM 699 C C . ASP A 1 89 ? 11.946 -14.096 -8.516 1.00 90.56 89 ASP A C 1
ATOM 701 O O . ASP A 1 89 ? 10.950 -14.206 -9.234 1.00 90.56 89 ASP A O 1
ATOM 705 N N . VAL A 1 90 ? 11.922 -13.390 -7.379 1.00 94.62 90 VAL A N 1
ATOM 706 C CA . VAL A 1 90 ? 10.797 -12.562 -6.900 1.00 94.62 90 VAL A CA 1
ATOM 707 C C . VAL A 1 90 ? 11.236 -11.213 -6.321 1.00 94.62 90 VAL A C 1
ATOM 709 O O . VAL A 1 90 ? 10.397 -10.455 -5.837 1.00 94.62 90 VAL A O 1
ATOM 712 N N . ARG A 1 91 ? 12.532 -10.882 -6.350 1.00 97.31 91 ARG A N 1
ATOM 713 C CA . ARG A 1 91 ? 13.057 -9.612 -5.832 1.00 97.31 91 ARG A CA 1
ATOM 714 C C . ARG A 1 91 ? 13.875 -8.881 -6.872 1.00 97.31 91 ARG A C 1
ATOM 716 O O . ARG A 1 91 ? 14.657 -9.485 -7.599 1.00 97.31 91 ARG A O 1
ATOM 723 N N . GLY A 1 92 ? 13.716 -7.570 -6.903 1.00 96.94 92 GLY A N 1
ATOM 724 C CA . GLY A 1 92 ? 14.516 -6.724 -7.764 1.00 96.94 92 GLY A CA 1
ATOM 725 C C . GLY A 1 92 ? 14.509 -5.277 -7.316 1.00 96.94 92 GLY A C 1
ATOM 726 O O . GLY A 1 92 ? 13.723 -4.871 -6.460 1.00 96.94 92 GLY A O 1
ATOM 727 N N . THR A 1 93 ? 15.364 -4.502 -7.961 1.00 97.25 93 THR A N 1
ATOM 728 C CA . THR A 1 93 ? 15.505 -3.072 -7.725 1.00 97.25 93 THR A CA 1
ATOM 729 C C . THR A 1 93 ? 15.108 -2.309 -8.978 1.00 97.25 93 THR A C 1
ATOM 731 O O . THR A 1 93 ? 15.604 -2.568 -10.076 1.00 97.25 93 THR A O 1
ATOM 734 N N . PHE A 1 94 ? 14.200 -1.354 -8.813 1.00 97.19 94 PHE A N 1
ATOM 735 C CA . PHE A 1 94 ? 13.860 -0.361 -9.814 1.00 97.19 94 PHE A CA 1
ATOM 736 C C . PHE A 1 94 ? 14.611 0.940 -9.536 1.00 97.19 94 PHE A C 1
ATOM 738 O O . PHE A 1 94 ? 14.357 1.620 -8.541 1.00 97.19 94 PHE A O 1
ATOM 745 N N . THR A 1 95 ? 15.515 1.306 -10.437 1.00 95.62 95 THR A N 1
ATOM 746 C CA . THR A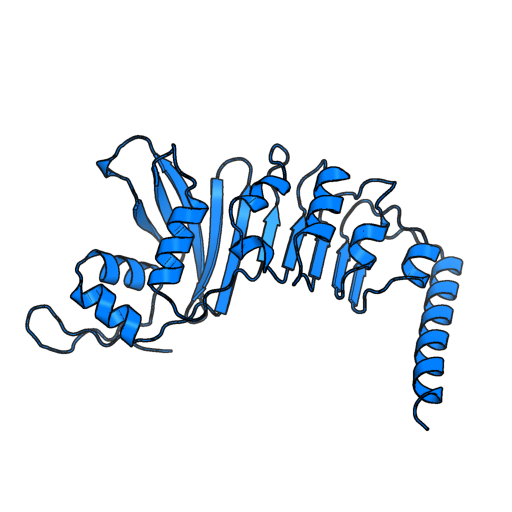 1 95 ? 16.253 2.565 -10.368 1.00 95.62 95 THR A CA 1
ATOM 747 C C . THR A 1 95 ? 15.530 3.671 -11.130 1.00 95.62 95 THR A C 1
ATOM 749 O O . THR A 1 95 ? 15.028 3.464 -12.237 1.00 95.62 95 THR A O 1
ATOM 752 N N . HIS A 1 96 ? 15.507 4.878 -10.570 1.00 94.50 96 HIS A N 1
ATOM 753 C CA . HIS A 1 96 ? 14.884 6.055 -11.181 1.00 94.50 96 HIS A CA 1
ATOM 754 C C . HIS A 1 96 ? 15.731 7.312 -10.974 1.00 94.50 96 HIS A C 1
ATOM 756 O O . HIS A 1 96 ? 16.620 7.330 -10.131 1.00 94.50 96 HIS A O 1
ATOM 762 N N . ASP A 1 97 ? 15.446 8.377 -11.723 1.00 94.88 97 ASP A N 1
ATOM 763 C CA . ASP A 1 97 ? 16.046 9.693 -11.465 1.00 94.88 97 ASP A CA 1
ATOM 764 C C . ASP A 1 97 ? 15.692 10.155 -10.045 1.00 94.88 97 ASP A C 1
ATOM 766 O O . ASP A 1 97 ? 14.507 10.266 -9.721 1.00 94.88 97 ASP A O 1
ATOM 770 N N . ALA A 1 98 ? 16.696 10.419 -9.205 1.00 92.69 98 ALA A N 1
ATOM 771 C CA . ALA A 1 98 ? 16.512 10.848 -7.817 1.00 92.69 98 ALA A CA 1
ATOM 772 C C . ALA A 1 98 ? 15.699 12.152 -7.667 1.00 92.69 98 ALA A C 1
ATOM 774 O O . ALA A 1 98 ? 15.132 12.396 -6.604 1.00 92.69 98 ALA A O 1
ATOM 775 N N . ASN A 1 99 ? 15.592 12.964 -8.725 1.00 92.00 99 ASN A N 1
ATOM 776 C CA . ASN A 1 99 ? 14.768 14.178 -8.747 1.00 92.00 99 ASN A CA 1
ATOM 777 C C . ASN A 1 99 ? 13.287 13.903 -9.056 1.00 92.00 99 ASN A C 1
ATOM 779 O O . ASN A 1 99 ? 12.460 14.814 -9.003 1.00 92.00 99 ASN A O 1
ATOM 783 N N . LEU A 1 100 ? 12.950 12.665 -9.419 1.00 90.44 100 LEU A N 1
ATOM 784 C CA . LEU A 1 100 ? 11.597 12.228 -9.729 1.00 90.44 100 LEU A CA 1
ATOM 785 C C . LEU A 1 100 ? 11.037 11.337 -8.626 1.00 90.44 100 LEU A C 1
ATOM 787 O O . LEU A 1 100 ? 11.744 10.731 -7.821 1.00 90.44 100 LEU A O 1
ATOM 791 N N . ASN A 1 101 ? 9.719 11.202 -8.643 1.00 88.50 101 ASN A N 1
ATOM 792 C CA . ASN A 1 101 ? 9.014 10.299 -7.760 1.00 88.50 101 ASN A CA 1
ATOM 793 C C . ASN A 1 101 ? 9.062 8.861 -8.300 1.00 88.50 101 ASN A C 1
ATOM 795 O O . ASN A 1 101 ? 8.260 8.474 -9.148 1.00 88.50 101 ASN A O 1
ATOM 799 N N . GLY A 1 102 ? 9.997 8.053 -7.800 1.00 90.75 102 GLY A N 1
ATOM 800 C CA . GLY A 1 102 ? 10.233 6.699 -8.306 1.00 90.75 102 GLY A CA 1
ATOM 801 C C . GLY A 1 102 ? 9.034 5.758 -8.252 1.00 90.75 102 GLY A C 1
ATOM 802 O O . GLY A 1 102 ? 8.870 4.932 -9.149 1.00 90.75 102 GLY A O 1
ATOM 803 N N . MET A 1 103 ? 8.174 5.898 -7.236 1.00 91.50 103 MET A N 1
ATOM 804 C CA . MET A 1 103 ? 6.956 5.088 -7.124 1.00 91.50 103 MET A CA 1
ATOM 805 C C . MET A 1 103 ? 5.993 5.393 -8.272 1.00 91.50 103 MET A C 1
ATOM 807 O O . MET A 1 103 ? 5.425 4.471 -8.849 1.00 91.50 103 MET A O 1
ATOM 811 N N . ASP A 1 104 ? 5.847 6.667 -8.637 1.00 89.75 104 ASP A N 1
ATOM 812 C CA . ASP A 1 104 ? 4.969 7.094 -9.729 1.00 89.75 104 ASP A CA 1
ATOM 813 C C . ASP A 1 104 ? 5.486 6.592 -11.081 1.00 89.75 104 ASP A C 1
ATOM 815 O O . ASP A 1 104 ? 4.737 6.040 -11.889 1.00 89.75 104 ASP A O 1
ATOM 819 N N . VAL A 1 105 ? 6.802 6.682 -11.290 1.00 92.25 105 VAL A N 1
ATOM 820 C CA . VAL A 1 105 ? 7.454 6.174 -12.501 1.00 92.25 105 VAL A CA 1
ATOM 821 C C . VAL A 1 105 ? 7.264 4.658 -12.636 1.00 92.25 105 VAL A C 1
ATOM 823 O O . VAL A 1 105 ? 6.898 4.171 -13.711 1.00 92.25 105 VAL A O 1
ATOM 826 N N . LEU A 1 106 ? 7.480 3.902 -11.554 1.00 94.31 106 LEU A N 1
ATOM 827 C CA . LEU A 1 106 ? 7.304 2.449 -11.557 1.00 94.31 106 LEU A CA 1
ATOM 828 C C . LEU A 1 106 ? 5.842 2.058 -11.799 1.00 94.31 106 LEU A C 1
ATOM 830 O O . LEU A 1 106 ? 5.569 1.202 -12.643 1.00 94.31 106 LEU A O 1
ATOM 834 N N . LEU A 1 107 ? 4.902 2.697 -11.098 1.00 92.50 107 LEU A N 1
ATOM 835 C CA . LEU A 1 107 ? 3.472 2.442 -11.262 1.00 92.50 107 LEU A CA 1
ATOM 836 C C . LEU A 1 107 ? 3.004 2.770 -12.677 1.00 92.50 107 LEU A C 1
ATOM 838 O O . LEU A 1 107 ? 2.322 1.953 -13.288 1.00 92.50 107 LEU A O 1
ATOM 842 N N . THR A 1 108 ? 3.439 3.895 -13.245 1.00 91.44 108 THR A N 1
ATOM 843 C CA . THR A 1 108 ? 3.133 4.266 -14.633 1.00 91.44 108 THR A CA 1
ATOM 844 C C . THR A 1 108 ? 3.589 3.183 -15.609 1.00 91.44 108 THR A C 1
ATOM 846 O O . THR A 1 108 ? 2.839 2.801 -16.510 1.00 91.44 108 THR A O 1
ATOM 849 N N . ARG A 1 109 ? 4.793 2.625 -15.417 1.00 92.56 109 ARG A N 1
ATOM 850 C CA . ARG A 1 109 ? 5.264 1.500 -16.239 1.00 92.56 109 ARG A CA 1
ATOM 851 C C . ARG A 1 109 ? 4.423 0.248 -16.032 1.00 92.56 109 ARG A C 1
ATOM 853 O O . ARG A 1 109 ? 4.060 -0.394 -17.010 1.00 92.56 109 ARG A O 1
ATOM 860 N N . LEU A 1 110 ? 4.096 -0.094 -14.790 1.00 93.69 110 LEU A N 1
ATOM 861 C CA . LEU A 1 110 ? 3.277 -1.265 -14.487 1.00 93.69 110 LEU A CA 1
ATOM 862 C C . LEU A 1 110 ? 1.884 -1.156 -15.133 1.00 93.69 110 LEU A C 1
ATOM 864 O O . LEU A 1 110 ? 1.408 -2.113 -15.737 1.00 93.69 110 LEU A O 1
ATOM 868 N N . PHE A 1 111 ? 1.275 0.028 -15.073 1.00 91.38 111 PHE A N 1
ATOM 869 C CA . PHE A 1 111 ? -0.054 0.331 -15.611 1.00 91.38 111 PHE A CA 1
ATOM 870 C C . PHE A 1 111 ? -0.074 0.341 -17.136 1.00 91.38 111 PHE A C 1
ATOM 872 O O . PHE A 1 111 ? -1.076 0.004 -17.759 1.00 91.38 111 PHE A O 1
ATOM 879 N N . ASP A 1 112 ? 1.045 0.702 -17.757 1.00 92.62 112 ASP A N 1
ATOM 880 C CA . ASP A 1 112 ? 1.198 0.606 -19.200 1.00 92.62 112 ASP A CA 1
ATOM 881 C C . ASP A 1 112 ? 1.402 -0.844 -19.674 1.00 92.62 112 ASP A C 1
ATOM 883 O O . ASP A 1 112 ? 1.159 -1.139 -20.843 1.00 92.62 112 ASP A O 1
ATOM 887 N N . LEU A 1 113 ? 1.827 -1.769 -18.809 1.00 92.12 113 LEU A N 1
ATOM 888 C CA . LEU A 1 113 ? 2.063 -3.168 -19.184 1.00 92.12 113 LEU A CA 1
ATOM 889 C C . LEU A 1 113 ? 0.907 -4.105 -18.832 1.00 92.12 113 LEU A C 1
ATOM 891 O O . LEU A 1 113 ? 0.667 -5.061 -19.572 1.00 92.12 113 LEU A O 1
ATOM 895 N N . LEU A 1 114 ? 0.208 -3.852 -17.729 1.00 91.75 114 LEU A N 1
ATOM 896 C CA . LEU A 1 114 ? -0.818 -4.737 -17.184 1.00 91.75 114 LEU A CA 1
ATOM 897 C C . LEU A 1 114 ? -2.226 -4.144 -17.341 1.00 91.75 114 LEU A C 1
ATOM 899 O O . LEU A 1 114 ? -2.409 -2.934 -17.438 1.00 91.75 114 LEU A O 1
ATOM 903 N N . LEU A 1 115 ? -3.238 -5.008 -17.373 1.00 89.25 115 LEU A N 1
ATOM 904 C CA . LEU A 1 115 ? -4.648 -4.624 -17.413 1.00 89.25 115 LEU A CA 1
ATOM 905 C C . LEU A 1 115 ? -5.231 -4.508 -16.003 1.00 89.25 115 LEU A C 1
ATOM 907 O O . LEU A 1 115 ? -4.823 -5.233 -15.097 1.00 89.25 115 LEU A O 1
ATOM 911 N N . ASN A 1 116 ? -6.244 -3.644 -15.862 1.00 82.94 116 ASN A N 1
ATOM 912 C CA . ASN A 1 116 ? -7.051 -3.466 -14.647 1.00 82.94 116 ASN A CA 1
ATOM 913 C C . ASN A 1 116 ? -6.216 -3.259 -13.381 1.00 82.94 116 ASN A C 1
ATOM 915 O O . ASN A 1 116 ? -6.525 -3.800 -12.323 1.00 82.94 116 ASN A O 1
ATOM 919 N N . VAL A 1 117 ? -5.138 -2.494 -13.513 1.00 83.62 117 VAL A N 1
ATOM 920 C CA . VAL A 1 117 ? -4.225 -2.260 -12.408 1.00 83.62 117 VAL A CA 1
ATOM 921 C C . VAL A 1 117 ? -4.862 -1.296 -11.414 1.00 83.62 117 VAL A C 1
ATOM 923 O O . VAL A 1 117 ? -5.239 -0.181 -11.772 1.00 83.62 117 VAL A O 1
ATOM 926 N N . SER A 1 118 ? -4.967 -1.730 -10.165 1.00 87.50 118 SER A N 1
ATOM 927 C CA . SER A 1 118 ? -5.408 -0.920 -9.033 1.00 87.50 118 SER A CA 1
ATOM 928 C C . SER A 1 118 ? -4.402 -1.035 -7.900 1.00 87.50 118 SER A C 1
ATOM 930 O O . SER A 1 118 ? -3.708 -2.040 -7.790 1.00 87.50 118 SER A O 1
ATOM 932 N N . ILE A 1 119 ? -4.326 -0.009 -7.054 1.00 92.50 119 ILE A N 1
ATOM 933 C CA . ILE A 1 119 ? -3.605 -0.113 -5.786 1.00 92.50 119 ILE A CA 1
ATOM 934 C C . ILE A 1 119 ? -4.563 -0.733 -4.779 1.00 92.50 119 ILE A C 1
ATOM 936 O O . ILE A 1 119 ? -5.630 -0.182 -4.524 1.00 92.50 119 ILE A O 1
ATOM 940 N N . ASP A 1 120 ? -4.207 -1.877 -4.216 1.00 94.69 120 ASP A N 1
ATOM 941 C CA . ASP A 1 120 ? -5.065 -2.584 -3.269 1.00 94.69 120 ASP A CA 1
ATOM 942 C C . ASP A 1 120 ? -4.817 -2.133 -1.838 1.00 94.69 120 ASP A C 1
ATOM 944 O O . ASP A 1 120 ? -5.769 -2.002 -1.057 1.00 94.69 120 ASP A O 1
ATOM 948 N N . SER A 1 121 ? -3.542 -1.906 -1.519 1.00 96.38 121 SER A N 1
ATOM 949 C CA . SER A 1 121 ? -3.054 -1.645 -0.172 1.00 96.38 121 SER A CA 1
ATOM 950 C C . SER A 1 121 ? -1.938 -0.603 -0.159 1.00 96.38 121 SER A C 1
ATOM 952 O O . SER A 1 121 ? -1.149 -0.480 -1.100 1.00 96.38 121 SER A O 1
ATOM 954 N N . ILE A 1 122 ? -1.868 0.154 0.930 1.00 96.75 122 ILE A N 1
ATOM 955 C CA . ILE A 1 122 ? -0.780 1.086 1.221 1.00 96.75 122 ILE A CA 1
ATOM 956 C C . ILE A 1 122 ? -0.317 0.858 2.654 1.00 96.75 122 ILE A C 1
ATOM 958 O O . ILE A 1 122 ? -1.136 0.726 3.562 1.00 96.75 122 ILE A O 1
ATOM 962 N N . VAL A 1 123 ? 0.993 0.865 2.873 1.00 96.75 123 VAL A N 1
ATOM 963 C CA . VAL A 1 123 ? 1.616 0.689 4.184 1.00 96.75 123 VAL A CA 1
ATOM 964 C C . VAL A 1 123 ? 2.554 1.859 4.466 1.00 96.75 123 VAL A C 1
ATOM 966 O O . VAL A 1 123 ? 3.504 2.104 3.721 1.00 96.75 123 VAL A O 1
ATOM 969 N N . HIS A 1 124 ? 2.316 2.567 5.568 1.00 96.31 124 HIS A N 1
ATOM 970 C CA . HIS A 1 124 ? 3.174 3.650 6.048 1.00 96.31 124 HIS A CA 1
ATOM 971 C C . HIS A 1 124 ? 3.989 3.208 7.255 1.00 96.31 124 HIS A C 1
ATOM 973 O O . HIS A 1 124 ? 3.427 3.036 8.330 1.00 96.31 124 HIS A O 1
ATOM 979 N N . ARG A 1 125 ? 5.306 3.086 7.084 1.00 95.12 125 ARG A N 1
ATOM 980 C CA . ARG A 1 125 ? 6.275 2.733 8.138 1.00 95.12 125 ARG A CA 1
ATOM 981 C C . ARG A 1 125 ? 7.307 3.819 8.421 1.00 95.12 125 ARG A C 1
ATOM 983 O O . ARG A 1 125 ? 7.974 3.810 9.448 1.00 95.12 125 ARG A O 1
ATOM 990 N N . ASP A 1 126 ? 7.471 4.753 7.493 1.00 93.69 126 ASP A N 1
ATOM 991 C CA . ASP A 1 126 ? 8.377 5.885 7.642 1.00 93.69 126 ASP A CA 1
ATOM 992 C C . ASP A 1 126 ? 7.818 6.910 8.647 1.00 93.69 126 ASP A C 1
ATOM 994 O O . ASP A 1 126 ? 6.870 7.643 8.352 1.00 93.69 126 ASP A O 1
ATOM 998 N N . SER A 1 127 ? 8.399 6.970 9.849 1.00 91.75 127 SER A N 1
ATOM 999 C CA . SER A 1 127 ? 7.983 7.903 10.903 1.00 91.75 127 SER A CA 1
ATOM 1000 C C . SER A 1 127 ? 8.193 9.369 10.525 1.00 91.75 127 SER A C 1
ATOM 1002 O O . SER A 1 127 ? 7.395 10.208 10.941 1.00 91.75 127 SER A O 1
ATOM 1004 N N . ALA A 1 128 ? 9.189 9.676 9.691 1.00 92.19 128 ALA A N 1
ATOM 1005 C CA . ALA A 1 128 ? 9.489 11.037 9.254 1.00 92.19 128 ALA A CA 1
ATOM 1006 C C . ALA A 1 128 ? 8.586 11.510 8.105 1.00 92.19 128 ALA A C 1
ATOM 1008 O O . ALA A 1 128 ? 8.488 12.711 7.845 1.00 92.19 128 ALA A O 1
ATOM 1009 N N . ARG A 1 129 ? 7.917 10.583 7.411 1.00 91.19 129 ARG A N 1
ATOM 1010 C CA . ARG A 1 129 ? 7.066 10.913 6.270 1.00 91.19 129 ARG A CA 1
ATOM 1011 C C . ARG A 1 129 ? 5.655 11.257 6.694 1.00 91.19 129 ARG A C 1
ATOM 1013 O O . ARG A 1 129 ? 5.043 10.568 7.509 1.00 91.19 129 ARG A O 1
ATOM 1020 N N . ASP A 1 130 ? 5.134 12.294 6.059 1.00 93.31 130 ASP A N 1
ATOM 1021 C CA . ASP A 1 130 ? 3.743 12.697 6.183 1.00 93.31 130 ASP A CA 1
ATOM 1022 C C . ASP A 1 130 ? 2.871 11.889 5.211 1.00 93.31 130 ASP A C 1
ATOM 1024 O O . ASP A 1 130 ? 3.118 11.890 4.000 1.00 93.31 130 ASP A O 1
ATOM 1028 N N . ILE A 1 131 ? 1.837 11.214 5.721 1.00 94.50 131 ILE A N 1
ATOM 1029 C CA . ILE A 1 131 ? 0.896 10.411 4.914 1.00 94.50 131 ILE A CA 1
ATOM 1030 C C . ILE A 1 131 ? 0.243 11.249 3.807 1.00 94.50 131 ILE A C 1
ATOM 1032 O O . ILE A 1 131 ? -0.041 10.737 2.723 1.00 94.50 131 ILE A O 1
ATOM 1036 N N . ARG A 1 132 ? 0.059 12.557 4.018 1.00 94.62 132 ARG A N 1
ATOM 1037 C CA . ARG A 1 132 ? -0.558 13.463 3.036 1.00 94.62 132 ARG A CA 1
ATOM 1038 C C . ARG A 1 132 ? 0.229 13.554 1.734 1.00 94.62 132 ARG A C 1
ATOM 1040 O O . ARG A 1 132 ? -0.347 13.897 0.706 1.00 94.62 132 ARG A O 1
ATOM 1047 N N . GLN A 1 133 ? 1.512 13.191 1.737 1.00 90.81 133 GLN A N 1
ATOM 1048 C CA . GLN A 1 133 ? 2.323 13.111 0.519 1.00 90.81 133 GLN A CA 1
ATOM 1049 C C . GLN A 1 133 ? 1.793 12.068 -0.480 1.00 90.81 133 GLN A C 1
ATOM 1051 O O . GLN A 1 133 ? 2.107 12.152 -1.667 1.00 90.81 133 GLN A O 1
ATOM 1056 N N . VAL A 1 134 ? 0.933 11.134 -0.048 1.00 87.19 134 VAL A N 1
ATOM 1057 C CA . VAL A 1 134 ? 0.218 10.212 -0.949 1.00 87.19 134 VAL A CA 1
ATOM 1058 C C . VAL A 1 134 ? -0.729 10.954 -1.902 1.00 87.19 134 VAL A C 1
ATOM 1060 O O . VAL A 1 134 ? -1.035 10.437 -2.971 1.00 87.19 134 VAL A O 1
ATOM 1063 N N . ALA A 1 135 ? -1.127 12.198 -1.599 1.00 81.88 135 ALA A N 1
ATOM 1064 C CA . ALA A 1 135 ? -1.896 13.043 -2.519 1.00 81.88 135 ALA A CA 1
ATOM 1065 C C . ALA A 1 135 ? -1.212 13.245 -3.883 1.00 81.88 135 ALA A C 1
ATOM 1067 O O . ALA A 1 135 ? -1.891 13.496 -4.875 1.00 81.88 135 ALA A O 1
ATOM 1068 N N . ASN A 1 136 ? 0.115 13.089 -3.942 1.00 82.75 136 ASN A N 1
ATOM 1069 C CA . ASN A 1 136 ? 0.885 13.143 -5.184 1.00 82.75 136 ASN A CA 1
ATOM 1070 C C . ASN A 1 136 ? 0.631 11.933 -6.103 1.00 82.75 136 ASN A C 1
ATOM 1072 O O . ASN A 1 136 ? 1.119 11.913 -7.227 1.00 82.75 136 ASN A O 1
ATOM 1076 N N . PHE A 1 137 ? -0.136 10.940 -5.644 1.00 81.62 137 PHE A N 1
ATOM 1077 C CA . PHE A 1 137 ? -0.484 9.728 -6.377 1.00 81.62 137 PHE A CA 1
ATOM 1078 C C . PHE A 1 137 ? -2.005 9.524 -6.335 1.00 81.62 137 PHE A C 1
ATOM 1080 O O . PHE A 1 137 ? -2.502 8.741 -5.522 1.00 81.62 137 PHE A O 1
ATOM 1087 N N . PRO A 1 138 ? -2.788 10.192 -7.200 1.00 83.25 138 PRO A N 1
ATOM 1088 C CA . PRO A 1 138 ? -4.249 10.117 -7.140 1.00 83.25 138 PRO A CA 1
ATOM 1089 C C . PRO A 1 138 ? -4.802 8.686 -7.162 1.00 83.25 138 PRO A C 1
ATOM 1091 O O . PRO A 1 138 ? -5.789 8.400 -6.490 1.00 83.25 138 PRO A O 1
ATOM 1094 N N . ILE A 1 139 ? -4.138 7.761 -7.865 1.00 83.12 139 ILE A N 1
ATOM 1095 C CA . ILE A 1 139 ? -4.548 6.353 -7.889 1.00 83.12 139 ILE A CA 1
ATOM 1096 C C . ILE A 1 139 ? -4.380 5.655 -6.531 1.00 83.12 139 ILE A C 1
ATOM 1098 O O . ILE A 1 139 ? -5.194 4.808 -6.176 1.00 83.12 139 ILE A O 1
ATOM 1102 N N . ALA A 1 140 ? -3.382 6.030 -5.732 1.00 87.62 140 ALA A N 1
ATOM 1103 C CA . ALA A 1 140 ? -3.169 5.464 -4.403 1.00 87.62 140 ALA A CA 1
ATOM 1104 C C . ALA A 1 140 ? -4.352 5.777 -3.463 1.00 87.62 140 ALA A C 1
ATOM 1106 O O . ALA A 1 140 ? -4.715 4.961 -2.622 1.00 87.62 140 ALA A O 1
ATOM 1107 N N . LEU A 1 141 ? -5.046 6.902 -3.669 1.00 90.50 141 LEU A N 1
ATOM 1108 C CA . LEU A 1 141 ? -6.244 7.269 -2.899 1.00 90.50 141 LEU A CA 1
ATOM 1109 C C . LEU A 1 141 ? -7.451 6.346 -3.158 1.00 90.50 141 LEU A C 1
ATOM 1111 O O . LEU A 1 141 ? -8.441 6.403 -2.428 1.00 90.50 141 LEU A O 1
ATOM 1115 N N . THR A 1 142 ? -7.374 5.484 -4.177 1.00 89.88 142 THR A N 1
ATOM 1116 C CA . THR A 1 142 ? -8.384 4.450 -4.460 1.00 89.88 142 THR A CA 1
ATOM 1117 C C . THR A 1 142 ? -8.153 3.151 -3.686 1.00 89.88 142 THR A C 1
ATOM 1119 O O . THR A 1 142 ? -8.977 2.240 -3.781 1.00 89.88 142 THR A O 1
ATOM 1122 N N . ALA A 1 143 ? -7.066 3.064 -2.907 1.00 94.25 143 ALA A N 1
ATOM 1123 C CA . ALA A 1 143 ? -6.716 1.864 -2.164 1.00 94.25 143 ALA A CA 1
ATOM 1124 C C . ALA A 1 143 ? -7.838 1.401 -1.232 1.00 94.25 143 ALA A C 1
ATOM 1126 O O . ALA A 1 143 ? -8.517 2.188 -0.568 1.00 94.25 143 ALA A O 1
ATOM 1127 N N . SER A 1 144 ? -8.012 0.081 -1.175 1.00 95.06 144 SER A N 1
ATOM 1128 C CA . SER A 1 144 ? -9.030 -0.557 -0.341 1.00 95.06 144 SER A CA 1
ATOM 1129 C C . SER A 1 144 ? -8.545 -0.828 1.083 1.00 95.06 144 SER A C 1
ATOM 1131 O O . SER A 1 144 ? -9.364 -0.997 1.992 1.00 95.06 144 SER A O 1
ATOM 1133 N N . ARG A 1 145 ? -7.225 -0.875 1.281 1.00 97.19 145 ARG A N 1
ATOM 1134 C CA . ARG A 1 145 ? -6.569 -1.149 2.558 1.00 97.19 145 ARG A CA 1
ATOM 1135 C C . ARG A 1 145 ? -5.495 -0.107 2.833 1.00 97.19 145 ARG A C 1
ATOM 1137 O O . ARG A 1 145 ? -4.770 0.302 1.929 1.00 97.19 145 ARG A O 1
ATOM 1144 N N . LEU A 1 146 ? -5.383 0.292 4.091 1.00 97.12 146 LEU A N 1
ATOM 1145 C CA . LEU A 1 146 ? -4.314 1.161 4.559 1.00 97.12 146 LEU A CA 1
ATOM 1146 C C . LEU A 1 146 ? -3.803 0.648 5.903 1.00 97.12 146 LEU A C 1
ATOM 1148 O O . LEU A 1 146 ? -4.581 0.437 6.835 1.00 97.12 146 LEU A O 1
ATOM 1152 N N . THR A 1 147 ? -2.490 0.464 5.989 1.00 96.56 147 THR A N 1
ATOM 1153 C CA . THR A 1 147 ? -1.774 0.129 7.217 1.00 96.56 147 THR A CA 1
ATOM 1154 C C . THR A 1 147 ? -0.949 1.327 7.666 1.00 96.56 147 THR A C 1
ATOM 1156 O O . THR A 1 147 ? -0.131 1.854 6.910 1.00 96.56 147 THR A O 1
ATOM 1159 N N . ILE A 1 148 ? -1.147 1.739 8.912 1.00 95.50 148 ILE A N 1
ATOM 1160 C CA . ILE A 1 148 ? -0.382 2.782 9.585 1.00 95.50 148 ILE A CA 1
ATOM 1161 C C . ILE A 1 148 ? 0.483 2.106 10.643 1.00 95.50 148 ILE A C 1
ATOM 1163 O O . ILE A 1 148 ? -0.001 1.636 11.671 1.00 95.50 148 ILE A O 1
ATOM 1167 N N . ASP A 1 149 ? 1.773 2.060 10.351 1.00 94.31 149 ASP A N 1
ATOM 1168 C CA . ASP A 1 149 ? 2.849 1.488 11.160 1.00 94.31 149 ASP A CA 1
ATOM 1169 C C . ASP A 1 149 ? 3.960 2.541 11.354 1.00 94.31 149 ASP A C 1
ATOM 1171 O O . ASP A 1 149 ? 5.155 2.259 11.325 1.00 94.31 149 ASP A O 1
ATOM 1175 N N . LYS A 1 150 ? 3.547 3.810 11.483 1.00 92.44 150 LYS A N 1
ATOM 1176 C CA . LYS A 1 150 ? 4.417 4.957 11.758 1.00 92.44 150 LYS A CA 1
ATOM 1177 C C . LYS A 1 150 ? 3.961 5.697 13.009 1.00 92.44 150 LYS A C 1
ATOM 1179 O O . LYS A 1 150 ? 2.794 6.050 13.134 1.00 92.44 150 LYS A O 1
ATOM 1184 N N . ASP A 1 151 ? 4.900 5.985 13.898 1.00 89.12 151 ASP A N 1
ATOM 1185 C CA . ASP A 1 151 ? 4.674 6.744 15.129 1.00 89.12 151 ASP A CA 1
ATOM 1186 C C . ASP A 1 151 ? 5.614 7.966 15.140 1.00 89.12 151 ASP A C 1
ATOM 1188 O O . ASP A 1 151 ? 6.819 7.788 14.922 1.00 89.12 151 ASP A O 1
ATOM 1192 N N . PRO A 1 152 ? 5.108 9.200 15.329 1.00 90.38 152 PRO A N 1
ATOM 1193 C CA . PRO A 1 152 ? 3.703 9.570 15.526 1.00 90.38 152 PRO A CA 1
ATOM 1194 C C . PRO A 1 152 ? 2.886 9.619 14.233 1.00 90.38 152 PRO A C 1
ATOM 1196 O O . PRO A 1 152 ? 3.388 9.992 13.169 1.00 90.38 152 PRO A O 1
ATOM 1199 N N . VAL A 1 153 ? 1.593 9.305 14.358 1.00 91.81 153 VAL A N 1
ATOM 1200 C CA . VAL A 1 153 ? 0.558 9.689 13.390 1.00 91.81 153 VAL A CA 1
ATOM 1201 C C . VAL A 1 153 ? -0.186 10.912 13.916 1.00 91.81 153 VAL A C 1
ATOM 1203 O O . VAL A 1 153 ? -0.576 10.981 15.081 1.00 91.81 153 VAL A O 1
ATOM 1206 N N . THR A 1 154 ? -0.367 11.913 13.067 1.00 92.31 154 THR A N 1
ATOM 1207 C CA . THR A 1 154 ? -0.975 13.187 13.445 1.00 92.31 154 THR A CA 1
ATOM 1208 C C . THR A 1 154 ? -2.467 13.218 13.129 1.00 92.31 154 THR A C 1
ATOM 1210 O O . THR A 1 154 ? -2.953 12.583 12.195 1.00 92.31 154 THR A O 1
ATOM 1213 N N . LYS A 1 155 ? -3.208 14.064 13.850 1.00 91.69 155 LYS A N 1
ATOM 1214 C CA . LYS A 1 155 ? -4.609 14.384 13.534 1.00 91.69 155 LYS A CA 1
ATOM 1215 C C . LYS A 1 155 ? -4.800 14.858 12.089 1.00 91.69 155 LYS A C 1
ATOM 1217 O O . LYS A 1 155 ? -5.783 14.501 11.448 1.00 91.69 155 LYS A O 1
ATOM 1222 N N . GLY A 1 156 ? -3.861 15.656 11.577 1.00 94.44 156 GLY A N 1
ATOM 1223 C CA . GLY A 1 156 ? -3.903 16.154 10.201 1.00 94.44 156 GLY A CA 1
ATOM 1224 C C . GLY A 1 156 ? -3.836 15.032 9.164 1.00 94.44 156 GLY A C 1
ATOM 1225 O O . GLY A 1 156 ? -4.556 15.081 8.170 1.00 94.44 156 GLY A O 1
ATOM 1226 N N . GLU A 1 157 ? -3.028 14.000 9.413 1.00 95.62 157 GLU A N 1
ATOM 1227 C CA . GLU A 1 157 ? -2.951 12.814 8.554 1.00 95.62 157 GLU A CA 1
ATOM 1228 C C . GLU A 1 157 ? -4.236 11.980 8.614 1.00 95.62 157 GLU A C 1
ATOM 1230 O O . GLU A 1 157 ? -4.745 11.569 7.574 1.00 95.62 157 GLU A O 1
ATOM 1235 N N . LEU A 1 158 ? -4.814 11.784 9.804 1.00 95.00 158 LEU A N 1
ATOM 1236 C CA . LEU A 1 158 ? -6.078 11.051 9.957 1.00 95.00 158 LEU A CA 1
ATOM 1237 C C . LEU A 1 158 ? -7.249 11.765 9.267 1.00 95.00 158 LEU A C 1
ATOM 1239 O O . LEU A 1 158 ? -8.030 11.134 8.552 1.00 95.00 158 LEU A O 1
ATOM 1243 N N . ASN A 1 159 ? -7.347 13.088 9.419 1.00 94.31 159 ASN A N 1
ATOM 1244 C CA . ASN A 1 159 ? -8.353 13.889 8.721 1.00 94.31 159 ASN A CA 1
ATOM 1245 C C . ASN A 1 159 ? -8.187 13.793 7.203 1.00 94.31 159 ASN A C 1
ATOM 1247 O O . ASN A 1 159 ? -9.163 13.563 6.494 1.00 94.31 159 ASN A O 1
ATOM 1251 N N . PHE A 1 160 ? -6.950 13.884 6.710 1.00 95.75 160 PHE A N 1
ATOM 1252 C CA . PHE A 1 160 ? -6.665 13.695 5.293 1.00 95.75 160 PHE A CA 1
ATOM 1253 C C . PHE A 1 160 ? -7.119 12.322 4.790 1.00 95.75 160 PHE A C 1
ATOM 1255 O O . PHE A 1 160 ? -7.739 12.247 3.731 1.00 95.75 160 PHE A O 1
ATOM 1262 N N . ILE A 1 161 ? -6.858 11.247 5.544 1.00 95.56 161 ILE A N 1
ATOM 1263 C CA . ILE A 1 161 ? -7.299 9.899 5.164 1.00 95.56 161 ILE A CA 1
ATOM 1264 C C . ILE A 1 161 ? -8.820 9.875 4.997 1.00 95.56 161 ILE A C 1
ATOM 1266 O O . ILE A 1 161 ? -9.312 9.469 3.947 1.00 95.56 161 ILE A O 1
ATOM 1270 N N . LYS A 1 162 ? -9.552 10.386 5.992 1.00 93.31 162 LYS A N 1
ATOM 1271 C CA . LYS A 1 162 ? -11.018 10.454 5.964 1.00 93.31 162 LYS A CA 1
ATOM 1272 C C . LYS A 1 162 ? -11.557 11.274 4.789 1.00 93.31 162 LYS A C 1
ATOM 1274 O O . LYS A 1 162 ? -12.587 10.928 4.225 1.00 93.31 162 LYS A O 1
ATOM 1279 N N . GLU A 1 163 ? -10.889 12.369 4.441 1.00 94.06 163 GLU A N 1
ATOM 1280 C CA . GLU A 1 163 ? -11.335 13.275 3.380 1.00 94.06 163 GLU A CA 1
ATOM 1281 C C . GLU A 1 163 ? -11.000 12.781 1.970 1.00 94.06 163 GLU A C 1
ATOM 1283 O O . GLU A 1 163 ? -11.727 13.094 1.026 1.00 94.06 163 GLU A O 1
ATOM 1288 N N . LYS A 1 164 ? -9.872 12.083 1.795 1.00 95.06 164 LYS A N 1
ATOM 1289 C CA . LYS A 1 164 ? -9.318 11.793 0.464 1.00 95.06 164 LYS A CA 1
ATOM 1290 C C . LYS A 1 164 ? -9.478 10.354 0.018 1.00 95.06 164 LYS A C 1
ATOM 1292 O O . LYS A 1 164 ? -9.564 10.120 -1.185 1.00 95.06 164 LYS A O 1
ATOM 1297 N N . PHE A 1 165 ? -9.537 9.404 0.943 1.00 93.12 165 PHE A N 1
ATOM 1298 C CA . PHE A 1 165 ? -9.735 8.010 0.584 1.00 93.12 165 PHE A CA 1
ATOM 1299 C C . PHE A 1 165 ? -11.223 7.681 0.538 1.00 93.12 165 PHE A C 1
ATOM 1301 O O . PHE A 1 165 ? -11.901 7.621 1.560 1.00 93.12 165 PHE A O 1
ATOM 1308 N N . THR A 1 166 ? -11.734 7.432 -0.664 1.00 83.88 166 THR A N 1
ATOM 1309 C CA . THR A 1 166 ? -13.164 7.170 -0.896 1.00 83.88 166 THR A CA 1
ATOM 1310 C C . THR A 1 166 ? -13.511 5.680 -0.914 1.00 83.88 166 THR A C 1
ATOM 1312 O O . THR A 1 166 ? -14.679 5.320 -0.788 1.00 83.88 166 THR A O 1
ATOM 1315 N N . GLY A 1 167 ? -12.507 4.809 -1.066 1.00 86.50 167 GLY A N 1
ATOM 1316 C CA . GLY A 1 167 ? -12.676 3.365 -1.257 1.00 86.50 167 GLY A CA 1
ATOM 1317 C C . GLY A 1 167 ? -12.176 2.484 -0.112 1.00 86.50 167 GLY A C 1
ATOM 1318 O O . GLY A 1 167 ? -12.203 1.259 -0.251 1.00 86.50 167 GLY A O 1
ATOM 1319 N N . LEU A 1 168 ? -11.714 3.067 1.001 1.00 94.25 168 LEU A N 1
ATOM 1320 C CA . LEU A 1 168 ? -11.129 2.293 2.095 1.00 94.25 168 LEU A CA 1
ATOM 1321 C C . LEU A 1 168 ? -12.159 1.368 2.743 1.00 94.25 168 LEU A C 1
ATOM 1323 O O . LEU A 1 168 ? -13.183 1.792 3.276 1.00 94.25 168 LEU A O 1
ATOM 1327 N N . LYS A 1 169 ? -11.841 0.076 2.726 1.00 94.50 169 LYS A N 1
ATOM 1328 C CA . LYS A 1 169 ? -12.619 -0.993 3.358 1.00 94.50 169 LYS A CA 1
ATOM 1329 C C . LYS A 1 169 ? -11.979 -1.468 4.652 1.00 94.50 169 LYS A C 1
ATOM 1331 O O . LYS A 1 169 ? -12.699 -1.944 5.524 1.00 94.50 169 LYS A O 1
ATOM 1336 N N . SER A 1 170 ? -10.656 -1.361 4.762 1.00 95.38 170 SER A N 1
ATOM 1337 C CA . SER A 1 170 ? -9.908 -1.829 5.924 1.00 95.38 170 SER A CA 1
ATOM 1338 C C . SER A 1 170 ? -8.854 -0.826 6.355 1.00 95.38 170 SER A C 1
ATOM 1340 O O . SER A 1 170 ? -8.065 -0.364 5.529 1.00 95.38 170 SER A O 1
ATOM 1342 N N . LEU A 1 171 ? -8.796 -0.570 7.659 1.00 95.31 171 LEU A N 1
ATOM 1343 C CA . LEU A 1 171 ? -7.695 0.138 8.298 1.00 95.31 171 LEU A CA 1
ATOM 1344 C C . LEU A 1 171 ? -6.976 -0.759 9.296 1.00 95.31 171 LEU A C 1
ATOM 1346 O O . LEU A 1 171 ? -7.612 -1.410 10.121 1.00 95.31 171 LEU A O 1
ATOM 1350 N N . HIS A 1 172 ? -5.651 -0.743 9.245 1.00 94.75 172 HIS A N 1
ATOM 1351 C CA . HIS A 1 172 ? -4.791 -1.412 10.207 1.00 94.75 172 HIS A CA 1
ATOM 1352 C C . HIS A 1 172 ? -3.882 -0.386 10.889 1.00 94.75 172 HIS A C 1
ATOM 1354 O O . HIS A 1 172 ? -3.161 0.349 10.223 1.00 94.75 172 HIS A O 1
ATOM 1360 N N . PHE A 1 173 ? -3.914 -0.338 12.217 1.00 93.00 173 PHE A N 1
ATOM 1361 C CA . PHE A 1 173 ? -3.019 0.458 13.048 1.00 93.00 173 PHE A CA 1
ATOM 1362 C C . PHE A 1 173 ? -2.106 -0.459 13.865 1.00 93.00 173 PHE A C 1
ATOM 1364 O O . PHE A 1 173 ? -2.544 -1.075 14.840 1.00 93.00 173 PHE A O 1
ATOM 1371 N N . ALA A 1 174 ? -0.829 -0.502 13.486 1.00 91.88 174 ALA A N 1
ATOM 1372 C CA . ALA A 1 174 ? 0.228 -1.226 14.199 1.00 91.88 174 ALA A CA 1
ATOM 1373 C C . ALA A 1 174 ? 0.901 -0.372 15.301 1.00 91.88 174 ALA A C 1
ATOM 1375 O O . ALA A 1 174 ? 1.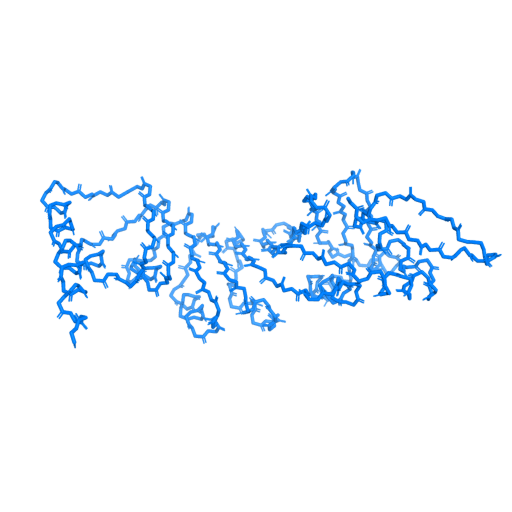781 -0.833 16.037 1.00 91.88 174 ALA A O 1
ATOM 1376 N N . VAL A 1 175 ? 0.466 0.884 15.435 1.00 88.88 175 VAL A N 1
ATOM 1377 C CA . VAL A 1 175 ? 0.979 1.905 16.360 1.00 88.88 175 VAL A CA 1
ATOM 1378 C C . VAL A 1 175 ? -0.139 2.471 17.244 1.00 88.88 175 VAL A C 1
ATOM 1380 O O . VAL A 1 175 ? -1.315 2.364 16.883 1.00 88.88 175 VAL A O 1
ATOM 1383 N N . PRO A 1 176 ? 0.194 3.098 18.389 1.00 86.62 176 PRO A N 1
ATOM 1384 C CA . PRO A 1 176 ? -0.789 3.807 19.200 1.00 86.62 176 PRO A CA 1
ATOM 1385 C C . PRO A 1 176 ? -1.496 4.922 18.415 1.00 86.62 176 PRO A C 1
ATOM 1387 O O . PRO A 1 176 ? -0.866 5.719 17.722 1.00 86.62 176 PRO A O 1
ATOM 1390 N N . LEU A 1 177 ? -2.819 4.996 18.559 1.00 86.81 177 LEU A N 1
ATOM 1391 C CA . LEU A 1 177 ? -3.628 6.089 18.018 1.00 86.81 177 LEU A CA 1
ATOM 1392 C C . LEU A 1 177 ? -3.536 7.338 18.911 1.00 86.81 177 LEU A C 1
ATOM 1394 O O . LEU A 1 177 ? -3.433 7.193 20.133 1.00 86.81 177 LEU A O 1
ATOM 1398 N N . PRO A 1 178 ? -3.658 8.553 18.342 1.00 86.44 178 PRO A N 1
ATOM 1399 C CA . PRO A 1 178 ? -3.808 9.774 19.126 1.00 86.44 178 PRO A CA 1
ATOM 1400 C C . PRO A 1 178 ? -5.033 9.698 20.040 1.00 86.44 178 PRO A C 1
ATOM 1402 O O . PRO A 1 178 ? -6.085 9.201 19.635 1.00 86.44 178 PRO A O 1
ATOM 1405 N N . ASP A 1 179 ? -4.917 10.232 21.256 1.00 82.94 179 ASP A N 1
ATOM 1406 C CA . ASP A 1 179 ? -5.951 10.116 22.293 1.00 82.94 179 ASP A CA 1
ATOM 1407 C C . ASP A 1 179 ? -7.308 10.684 21.859 1.00 82.94 179 ASP A C 1
ATOM 1409 O O . ASP A 1 179 ? -8.346 10.102 22.165 1.00 82.94 179 ASP A O 1
ATOM 1413 N N . ASP A 1 180 ? -7.315 11.791 21.112 1.00 84.44 180 ASP A N 1
ATOM 1414 C CA . ASP A 1 180 ? -8.535 12.416 20.592 1.00 84.44 180 ASP A CA 1
ATOM 1415 C C . ASP A 1 180 ? -9.076 11.743 19.312 1.00 84.44 180 ASP A C 1
ATOM 1417 O O . ASP A 1 180 ? -10.120 12.150 18.807 1.00 84.44 180 ASP A O 1
ATOM 1421 N N . HIS A 1 181 ? -8.393 10.709 18.800 1.00 88.56 181 HIS A N 1
ATOM 1422 C CA . HIS A 1 181 ? -8.750 9.953 17.589 1.00 88.56 181 HIS A CA 1
ATOM 1423 C C . HIS A 1 181 ? -8.710 8.430 17.791 1.00 88.56 181 HIS A C 1
ATOM 1425 O O . HIS A 1 181 ? -8.669 7.683 16.814 1.00 88.56 181 HIS A O 1
ATOM 1431 N N . ALA A 1 182 ? -8.768 7.940 19.033 1.00 86.44 182 ALA A N 1
ATOM 1432 C CA . ALA A 1 182 ? -8.696 6.506 19.323 1.00 86.44 182 ALA A CA 1
ATOM 1433 C C . ALA A 1 182 ? -9.761 5.684 18.568 1.00 86.44 182 ALA A C 1
ATOM 1435 O O . ALA A 1 182 ? -9.479 4.582 18.107 1.00 86.44 182 ALA A O 1
ATOM 1436 N N . ALA A 1 183 ? -10.963 6.236 18.376 1.00 89.31 183 ALA A N 1
ATOM 1437 C CA . ALA A 1 183 ? -12.055 5.597 17.637 1.00 89.31 183 ALA A CA 1
ATOM 1438 C C . ALA A 1 183 ? -12.000 5.779 16.111 1.00 89.31 183 ALA A C 1
ATOM 1440 O O . ALA A 1 183 ? -12.878 5.277 15.410 1.00 89.31 183 ALA A O 1
ATOM 1441 N N . PHE A 1 184 ? -11.005 6.489 15.568 1.00 91.88 184 PHE A N 1
ATOM 1442 C CA . PHE A 1 184 ? -10.894 6.753 14.130 1.00 91.88 184 PHE A CA 1
ATOM 1443 C C . PHE A 1 184 ? -11.039 5.499 13.246 1.00 91.88 184 PHE A C 1
ATOM 1445 O O . PHE A 1 184 ? -11.830 5.545 12.301 1.00 91.88 184 PHE A O 1
ATOM 1452 N N . PRO A 1 185 ? -10.376 4.362 13.544 1.00 91.38 185 PRO A N 1
ATOM 1453 C CA . PRO A 1 185 ? -10.460 3.180 12.686 1.00 91.38 185 PRO A CA 1
ATOM 1454 C C . PRO A 1 185 ? -11.856 2.543 12.673 1.00 91.38 185 PRO A C 1
ATOM 1456 O O . PRO A 1 185 ? -12.233 1.898 11.701 1.00 91.38 185 PRO A O 1
ATOM 1459 N N . LEU A 1 186 ? -12.649 2.749 13.730 1.00 90.62 186 LEU A N 1
ATOM 1460 C CA . LEU A 1 186 ? -13.965 2.128 13.918 1.00 90.62 186 LEU A CA 1
ATOM 1461 C C . LEU A 1 186 ? -15.058 2.688 12.988 1.00 90.62 186 LEU A C 1
ATOM 1463 O O . LEU A 1 186 ? -16.184 2.186 12.997 1.00 90.62 186 LEU A O 1
ATOM 1467 N N . GLN A 1 187 ? -14.730 3.719 12.204 1.00 91.50 187 GLN A N 1
ATOM 1468 C CA . GLN A 1 187 ? -15.582 4.316 11.168 1.00 91.50 187 GLN A CA 1
ATOM 1469 C C . GLN A 1 187 ? -15.505 3.557 9.829 1.00 91.50 187 GLN A C 1
ATOM 1471 O O . GLN A 1 187 ? -16.246 3.864 8.902 1.00 91.50 187 GLN A O 1
ATOM 1476 N N . TYR A 1 188 ? -14.605 2.577 9.698 1.00 93.81 188 TYR A N 1
ATOM 1477 C CA . TYR A 1 188 ? -14.379 1.839 8.452 1.00 93.81 188 TYR A CA 1
ATOM 1478 C C . TYR A 1 188 ? -14.924 0.411 8.554 1.00 93.81 188 TYR A C 1
ATOM 1480 O O . TYR A 1 188 ? -14.991 -0.131 9.656 1.00 93.81 188 TYR A O 1
ATOM 1488 N N . PRO A 1 189 ? -15.296 -0.248 7.437 1.00 94.88 189 PRO A N 1
ATOM 1489 C CA . PRO A 1 189 ? -15.926 -1.571 7.478 1.00 94.88 189 PRO A CA 1
ATOM 1490 C C . PRO A 1 189 ? -15.128 -2.638 8.241 1.00 94.88 189 PRO A C 1
ATOM 1492 O O . PRO A 1 189 ? -15.731 -3.471 8.927 1.00 94.88 189 PRO A O 1
ATOM 1495 N N . ALA A 1 190 ? -13.799 -2.605 8.128 1.00 95.56 190 ALA A N 1
ATOM 1496 C CA . ALA A 1 190 ? -12.876 -3.425 8.895 1.00 95.56 190 ALA A CA 1
ATOM 1497 C C . ALA A 1 190 ? -11.808 -2.566 9.590 1.00 95.56 190 ALA A C 1
ATOM 1499 O O . ALA A 1 190 ? -11.236 -1.657 8.984 1.00 95.56 190 ALA A O 1
ATOM 1500 N N . ALA A 1 191 ? -11.525 -2.885 10.851 1.00 93.69 191 ALA A N 1
ATOM 1501 C CA . ALA A 1 191 ? -10.511 -2.219 11.656 1.00 93.69 191 ALA A CA 1
ATOM 1502 C C . ALA A 1 191 ? -9.653 -3.242 12.405 1.00 93.69 191 ALA A C 1
ATOM 1504 O O . ALA A 1 191 ? -10.184 -4.107 13.102 1.00 93.69 191 ALA A O 1
ATOM 1505 N N . TYR A 1 192 ? -8.334 -3.105 12.302 1.00 93.31 192 TYR A N 1
ATOM 1506 C CA . TYR A 1 192 ? -7.371 -3.879 13.076 1.00 93.31 192 TYR A CA 1
ATOM 1507 C C . TYR A 1 192 ? -6.481 -2.934 13.885 1.00 93.31 192 TYR A C 1
ATOM 1509 O O . TYR A 1 192 ? -5.905 -1.995 13.333 1.00 93.31 192 TYR A O 1
ATOM 1517 N N . ILE A 1 193 ? -6.431 -3.125 15.203 1.00 91.00 193 ILE A N 1
ATOM 1518 C CA . ILE A 1 193 ? -5.758 -2.215 16.138 1.00 91.00 193 ILE A CA 1
ATOM 1519 C C . ILE A 1 193 ? -4.854 -3.033 17.060 1.00 91.00 193 ILE A C 1
ATOM 1521 O O . ILE A 1 193 ? -5.317 -3.652 18.023 1.00 91.00 193 ILE A O 1
ATOM 1525 N N . GLU A 1 194 ? -3.551 -3.017 16.785 1.00 86.81 194 GLU A N 1
ATOM 1526 C CA . GLU A 1 194 ? -2.597 -3.876 17.487 1.00 86.81 194 GLU A CA 1
ATOM 1527 C C . GLU A 1 194 ? -2.157 -3.308 18.829 1.00 86.81 194 GLU A C 1
ATOM 1529 O O . GLU A 1 194 ? -2.183 -4.019 19.830 1.00 86.81 194 GLU A O 1
ATOM 1534 N N . LYS A 1 195 ? -1.723 -2.041 18.864 1.00 77.00 195 LYS A N 1
ATOM 1535 C CA . LYS A 1 195 ? -0.993 -1.479 20.010 1.00 77.00 195 LYS A CA 1
ATOM 1536 C C . LYS A 1 195 ? -1.681 -0.268 20.616 1.00 77.00 195 LYS A C 1
ATOM 1538 O O . LYS A 1 195 ? -2.224 0.585 19.924 1.00 77.00 195 LYS A O 1
ATOM 1543 N N . GLY A 1 196 ? -1.572 -0.161 21.941 1.00 61.47 196 GLY A N 1
ATOM 1544 C CA . GLY A 1 196 ? -1.782 1.094 22.666 1.00 61.47 196 GLY A CA 1
ATOM 1545 C C . GLY A 1 196 ? -3.199 1.660 22.593 1.00 61.47 196 GLY A C 1
ATOM 1546 O O . GLY A 1 196 ? -3.363 2.864 22.774 1.00 61.47 196 GLY A O 1
ATOM 1547 N N . ASN A 1 197 ? -4.220 0.834 22.328 1.00 67.12 197 ASN A N 1
ATOM 1548 C CA . ASN A 1 197 ? -5.575 1.360 22.202 1.00 67.12 197 ASN A CA 1
ATOM 1549 C C . ASN A 1 197 ? -6.076 1.916 23.546 1.00 67.12 197 ASN A C 1
ATOM 1551 O O . ASN A 1 197 ? -6.063 1.245 24.579 1.00 67.12 197 ASN A O 1
ATOM 1555 N N . LYS A 1 198 ? -6.514 3.174 23.505 1.00 76.44 198 LYS A N 1
ATOM 1556 C CA . LYS A 1 198 ? -7.209 3.878 24.592 1.00 76.44 198 LYS A CA 1
ATOM 1557 C C . LYS A 1 198 ? -8.719 3.922 24.337 1.00 76.44 198 LYS A C 1
ATOM 1559 O O . LYS A 1 198 ? -9.400 4.838 24.791 1.00 76.44 198 LYS A O 1
ATOM 1564 N N . LEU A 1 199 ? -9.218 2.946 23.577 1.00 83.00 199 LEU A N 1
ATOM 1565 C CA . LEU A 1 199 ? -10.612 2.873 23.167 1.00 83.00 199 LEU A CA 1
ATOM 1566 C C . LEU A 1 199 ? -11.519 2.743 24.383 1.00 83.00 199 LEU A C 1
ATOM 1568 O O . LEU A 1 199 ? -11.320 1.889 25.251 1.00 83.00 199 LEU A O 1
ATOM 1572 N N . LYS A 1 200 ? -12.552 3.575 24.416 1.00 86.88 200 LYS A N 1
ATOM 1573 C CA . LYS A 1 200 ? -13.621 3.479 25.403 1.00 86.88 200 LYS A CA 1
ATOM 1574 C C . LYS A 1 200 ? -14.655 2.471 24.925 1.00 86.88 200 LYS A C 1
ATOM 1576 O O . LYS A 1 200 ? -14.931 2.343 23.731 1.00 86.88 200 LYS A O 1
ATOM 1581 N N . VAL A 1 201 ? -15.289 1.776 25.867 1.00 87.50 201 VAL A N 1
ATOM 1582 C CA . VAL A 1 201 ? -16.344 0.806 25.542 1.00 87.50 201 VAL A CA 1
ATOM 1583 C C . VAL A 1 201 ? -17.505 1.464 24.788 1.00 87.50 201 VAL A C 1
ATOM 1585 O O . VAL A 1 201 ? -18.093 0.848 23.906 1.00 87.50 201 VAL A O 1
ATOM 1588 N N . GLU A 1 202 ? -17.810 2.730 25.077 1.00 89.00 202 GLU A N 1
ATOM 1589 C CA . GLU A 1 202 ? -18.831 3.508 24.374 1.00 89.00 202 GLU A CA 1
ATOM 1590 C C . GLU A 1 202 ? -18.518 3.678 22.881 1.00 89.00 202 GLU A C 1
ATOM 1592 O O . GLU A 1 202 ? -19.433 3.641 22.060 1.00 89.00 202 GLU A O 1
ATOM 1597 N N . GLU A 1 203 ? -17.246 3.823 22.514 1.00 89.56 203 GLU A N 1
ATOM 1598 C CA . GLU A 1 203 ? -16.821 3.959 21.116 1.00 89.56 203 GLU A CA 1
ATOM 1599 C C . GLU A 1 203 ? -17.012 2.638 20.366 1.00 89.56 203 GLU A C 1
ATOM 1601 O O . GLU A 1 203 ? -17.566 2.619 19.271 1.00 89.56 203 GLU A O 1
ATOM 1606 N N . LEU A 1 204 ? -16.662 1.516 21.001 1.00 88.19 204 LEU A N 1
ATOM 1607 C CA . LEU A 1 204 ? -16.893 0.173 20.463 1.00 88.19 204 LEU A CA 1
ATOM 1608 C C . LEU A 1 204 ? -18.389 -0.157 20.334 1.00 88.19 204 LEU A C 1
ATOM 1610 O O . LEU A 1 204 ? -18.825 -0.744 19.349 1.00 88.19 204 LEU A O 1
ATOM 1614 N N . ILE A 1 205 ? -19.211 0.257 21.301 1.00 89.12 205 ILE A N 1
ATOM 1615 C CA . ILE A 1 205 ? -20.673 0.088 21.244 1.00 89.12 205 ILE A CA 1
ATOM 1616 C C . ILE A 1 205 ? -21.268 0.835 20.043 1.00 89.12 205 ILE A C 1
ATOM 1618 O O . ILE A 1 205 ? -22.225 0.348 19.430 1.00 89.12 205 ILE A O 1
ATOM 1622 N N . ASN A 1 206 ? -20.710 1.996 19.706 1.00 88.00 206 ASN A N 1
ATOM 1623 C CA . ASN A 1 206 ? -21.195 2.884 18.651 1.00 88.00 206 ASN A CA 1
ATOM 1624 C C . ASN A 1 206 ? -20.437 2.738 17.323 1.00 88.00 206 ASN A C 1
ATOM 1626 O O . ASN A 1 206 ? -20.673 3.530 16.418 1.00 88.00 206 ASN A O 1
ATOM 1630 N N . MET A 1 207 ? -19.572 1.729 17.187 1.00 90.50 207 MET A N 1
ATOM 1631 C CA . MET A 1 207 ? -18.785 1.527 15.972 1.00 90.50 207 MET A CA 1
ATOM 1632 C C . MET A 1 207 ? -19.657 1.262 14.737 1.00 90.50 207 MET A C 1
ATOM 1634 O O . MET A 1 207 ? -20.715 0.624 14.826 1.00 90.50 207 MET A O 1
ATOM 1638 N N . GLU A 1 208 ? -19.163 1.718 13.588 1.00 87.75 208 GLU A N 1
ATOM 1639 C CA . GLU A 1 208 ? -19.717 1.427 12.260 1.00 87.75 208 GLU A CA 1
ATOM 1640 C C . GLU A 1 208 ? -19.058 0.189 11.636 1.00 87.75 208 GLU A C 1
ATOM 1642 O O . GLU A 1 208 ? -19.659 -0.497 10.803 1.00 87.75 208 GLU A O 1
ATOM 1647 N N . ALA A 1 209 ? -17.836 -0.122 12.074 1.00 88.75 209 ALA A N 1
ATOM 1648 C CA . ALA A 1 209 ? -17.091 -1.300 11.670 1.00 88.75 209 ALA A CA 1
ATOM 1649 C C . ALA A 1 209 ? -17.877 -2.597 11.903 1.00 88.75 209 ALA A C 1
ATOM 1651 O O . ALA A 1 209 ? -18.507 -2.803 12.942 1.00 88.75 209 ALA A O 1
ATOM 1652 N N . LYS A 1 210 ? -17.807 -3.501 10.923 1.00 88.69 210 LYS A N 1
ATOM 1653 C CA . LYS A 1 210 ? -18.416 -4.838 10.994 1.00 88.69 210 LYS A CA 1
ATOM 1654 C C . LYS A 1 210 ? -17.424 -5.878 11.489 1.00 88.69 210 LYS A C 1
ATOM 1656 O O . LYS A 1 210 ? -17.814 -6.792 12.206 1.00 88.69 210 LYS A O 1
ATOM 1661 N N . ASN A 1 211 ? -16.159 -5.713 11.114 1.00 89.62 211 ASN A N 1
ATOM 1662 C CA . ASN A 1 211 ? -15.066 -6.586 11.512 1.00 89.62 211 ASN A CA 1
ATOM 1663 C C . ASN A 1 211 ? -14.063 -5.761 12.308 1.00 89.62 211 ASN A C 1
ATOM 1665 O O . ASN A 1 211 ? -13.480 -4.817 11.778 1.00 89.62 211 ASN A O 1
ATOM 1669 N N . VAL A 1 212 ? -13.891 -6.091 13.582 1.00 89.62 212 VAL A N 1
ATOM 1670 C CA . VAL A 1 212 ? -12.961 -5.386 14.461 1.00 89.62 212 VAL A CA 1
ATOM 1671 C C . VAL A 1 212 ? -12.097 -6.407 15.169 1.00 89.62 212 VAL A C 1
ATOM 1673 O O . VAL A 1 212 ? -12.614 -7.292 15.849 1.00 89.62 212 VAL A O 1
ATOM 1676 N N . GLU A 1 213 ? -10.789 -6.259 15.021 1.00 90.31 213 GLU A N 1
ATOM 1677 C CA . GLU A 1 213 ? -9.794 -7.047 15.733 1.00 90.31 213 GLU A CA 1
ATOM 1678 C C . GLU A 1 213 ? -8.910 -6.102 16.555 1.00 90.31 213 GLU A C 1
ATOM 1680 O O . GLU A 1 213 ? -8.424 -5.081 16.063 1.00 90.31 213 GLU A O 1
ATOM 1685 N N . ILE A 1 214 ? -8.766 -6.402 17.847 1.00 87.31 214 ILE A N 1
ATOM 1686 C CA . ILE A 1 214 ? -8.035 -5.556 18.792 1.00 87.31 214 ILE A CA 1
ATOM 1687 C C . ILE A 1 214 ? -7.154 -6.441 19.662 1.00 87.31 214 ILE A C 1
ATOM 1689 O O . ILE A 1 214 ? -7.660 -7.221 20.470 1.00 87.31 214 ILE A O 1
ATOM 1693 N N . THR A 1 215 ? -5.841 -6.274 19.544 1.00 83.62 215 THR A N 1
ATOM 1694 C CA . THR A 1 215 ? -4.877 -7.187 20.174 1.00 83.62 215 THR A CA 1
ATOM 1695 C C . THR A 1 215 ? -4.581 -6.815 21.630 1.00 83.62 215 THR A C 1
ATOM 1697 O O . THR A 1 215 ? -4.385 -7.693 22.465 1.00 83.62 215 THR A O 1
ATOM 1700 N N . THR A 1 216 ? -4.592 -5.523 21.988 1.00 74.50 216 THR A N 1
ATOM 1701 C CA . THR A 1 216 ? -4.201 -5.057 23.340 1.00 74.50 216 THR A CA 1
ATOM 1702 C C . THR A 1 216 ? -5.305 -4.323 24.113 1.00 74.50 216 THR A C 1
ATOM 1704 O O . THR A 1 216 ? -5.018 -3.371 24.841 1.00 74.50 216 THR A O 1
ATOM 1707 N N . ALA A 1 217 ? -6.579 -4.695 23.953 1.00 72.38 217 ALA A N 1
ATOM 1708 C CA . ALA A 1 217 ? -7.679 -4.015 24.651 1.00 72.38 217 ALA A CA 1
ATOM 1709 C C . ALA A 1 217 ? -7.658 -4.268 26.170 1.00 72.38 217 ALA A C 1
ATOM 1711 O O . ALA A 1 217 ? -7.609 -5.411 26.621 1.00 72.38 217 ALA A O 1
ATOM 1712 N N . LYS A 1 218 ? -7.773 -3.201 26.971 1.00 75.75 218 LYS A N 1
ATOM 1713 C CA . LYS A 1 218 ? -7.975 -3.292 28.428 1.00 75.75 218 LYS A CA 1
ATOM 1714 C C . LYS A 1 218 ? -9.452 -3.095 28.776 1.00 75.75 218 LYS A C 1
ATOM 1716 O O . LYS A 1 218 ? -9.831 -2.059 29.313 1.00 75.75 218 LYS A O 1
ATOM 1721 N N . LEU A 1 219 ? -10.287 -4.085 28.457 1.00 79.94 219 LEU A N 1
ATOM 1722 C CA . LEU A 1 219 ? -11.721 -4.070 28.772 1.00 79.94 219 LEU A CA 1
ATOM 1723 C C . LEU A 1 219 ? -12.005 -4.825 30.073 1.00 79.94 219 LEU A C 1
ATOM 1725 O O . LEU A 1 219 ? -11.494 -5.924 30.288 1.00 79.94 219 LEU A O 1
ATOM 1729 N N . LYS A 1 220 ? -12.853 -4.262 30.939 1.00 87.38 220 LYS A N 1
ATOM 1730 C CA . LYS A 1 220 ? -13.348 -4.978 32.124 1.00 87.38 220 LYS A CA 1
ATOM 1731 C C . LYS A 1 220 ? -14.455 -5.955 31.723 1.00 87.38 220 LYS A C 1
ATOM 1733 O O . LYS A 1 220 ? -15.133 -5.770 30.713 1.00 87.38 220 LYS A O 1
ATOM 1738 N N . THR A 1 221 ? -14.745 -6.941 32.571 1.00 87.88 221 THR A N 1
ATOM 1739 C CA . THR A 1 221 ? -15.880 -7.867 32.375 1.00 87.88 221 THR A CA 1
ATOM 1740 C C . THR A 1 221 ? -17.214 -7.131 32.198 1.00 87.88 221 THR A C 1
ATOM 1742 O O . THR A 1 221 ? -18.048 -7.526 31.385 1.00 87.88 221 THR A O 1
ATOM 1745 N N . SER A 1 222 ? -17.417 -6.024 32.921 1.00 90.31 222 SER A N 1
ATOM 1746 C CA . SER A 1 222 ? -18.594 -5.162 32.761 1.00 90.31 222 SER A CA 1
ATOM 1747 C C . SER A 1 222 ? -18.693 -4.555 31.361 1.00 90.31 222 SER A C 1
ATOM 1749 O O . SER A 1 222 ? -19.790 -4.466 30.813 1.00 90.31 222 SER A O 1
ATOM 1751 N N . ASP A 1 223 ? -17.560 -4.174 30.773 1.00 90.44 223 ASP A N 1
ATOM 1752 C CA . ASP A 1 223 ? -17.488 -3.562 29.446 1.00 90.44 223 ASP A CA 1
ATOM 1753 C C . ASP A 1 223 ? -17.806 -4.598 28.367 1.00 90.44 223 ASP A C 1
ATOM 1755 O O . ASP A 1 223 ? -18.653 -4.356 27.508 1.00 90.44 223 ASP A O 1
ATOM 1759 N N . MET A 1 224 ? -17.233 -5.800 28.486 1.00 86.69 224 MET A N 1
ATOM 1760 C CA . MET A 1 224 ? -17.557 -6.940 27.621 1.00 86.69 224 MET A CA 1
ATOM 1761 C C . MET A 1 224 ? -19.048 -7.289 27.659 1.00 86.69 224 MET A C 1
ATOM 1763 O O . MET A 1 224 ? -19.682 -7.443 26.615 1.00 86.69 224 MET A O 1
ATOM 1767 N N . ASN A 1 225 ? -19.648 -7.337 28.851 1.00 89.25 225 ASN A N 1
ATOM 1768 C CA . ASN A 1 225 ? -21.082 -7.587 28.996 1.00 89.25 225 ASN A CA 1
ATOM 1769 C C . ASN A 1 225 ? -21.936 -6.497 28.329 1.00 89.25 225 ASN A C 1
ATOM 1771 O O . ASN A 1 225 ? -22.965 -6.804 27.722 1.00 89.25 225 ASN A O 1
ATOM 1775 N N . ARG A 1 226 ? -21.530 -5.224 28.429 1.00 91.25 226 ARG A N 1
ATOM 1776 C CA . ARG A 1 226 ? -22.210 -4.110 27.747 1.00 91.25 226 ARG A CA 1
ATOM 1777 C C . ARG A 1 226 ? -22.090 -4.229 26.226 1.00 91.25 226 ARG A C 1
ATOM 1779 O O . ARG A 1 226 ? -23.097 -4.055 25.540 1.00 91.25 226 ARG A O 1
ATOM 1786 N N . LEU A 1 227 ? -20.909 -4.577 25.713 1.00 88.31 227 LEU A N 1
ATOM 1787 C CA . LEU A 1 227 ? -20.672 -4.792 24.283 1.00 88.31 227 LEU A CA 1
ATOM 1788 C C . LEU A 1 227 ? -21.554 -5.907 23.727 1.00 88.31 227 LEU A C 1
ATOM 1790 O O . LEU A 1 227 ? -22.323 -5.666 22.799 1.00 88.31 227 LEU A O 1
ATOM 1794 N N . ILE A 1 228 ? -21.522 -7.095 24.336 1.00 86.50 228 ILE A N 1
ATOM 1795 C CA . ILE A 1 228 ? -22.314 -8.254 23.893 1.00 86.50 228 ILE A CA 1
ATOM 1796 C C . ILE A 1 228 ? -23.810 -7.912 23.862 1.00 86.50 228 ILE A C 1
ATOM 1798 O O . ILE A 1 228 ? -24.489 -8.171 22.867 1.00 86.50 228 ILE A O 1
ATOM 1802 N N . LYS A 1 229 ? -24.329 -7.267 24.917 1.00 88.94 229 LYS A N 1
ATOM 1803 C CA . LYS A 1 229 ? -25.733 -6.826 24.965 1.00 88.94 229 LYS A CA 1
ATOM 1804 C C . LYS A 1 229 ? -26.070 -5.842 23.842 1.00 88.94 229 LYS A C 1
ATOM 1806 O O . LYS A 1 2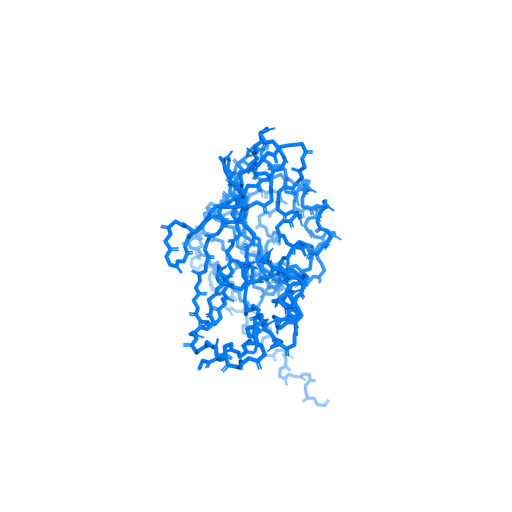29 ? -27.139 -5.962 23.246 1.00 88.94 229 LYS A O 1
ATOM 1811 N N . SER A 1 230 ? -25.177 -4.895 23.543 1.00 87.25 230 SER A N 1
ATOM 1812 C CA . SER A 1 230 ? -25.344 -3.961 22.422 1.00 87.25 230 SER A CA 1
ATOM 1813 C C . SER A 1 230 ? -25.441 -4.702 21.086 1.00 87.25 230 SER A C 1
ATOM 1815 O O . SER A 1 230 ? -26.390 -4.475 20.333 1.00 87.25 230 SER A O 1
ATOM 1817 N N . PHE A 1 231 ? -24.530 -5.643 20.820 1.00 80.81 231 PHE A N 1
ATOM 1818 C CA . PHE A 1 231 ? -24.541 -6.432 19.586 1.00 80.81 231 PHE A CA 1
ATOM 1819 C C . PHE A 1 231 ? -25.824 -7.245 19.430 1.00 80.81 231 PHE A C 1
ATOM 1821 O O . PHE A 1 231 ? -26.482 -7.146 18.397 1.00 80.81 231 PHE A O 1
ATOM 1828 N N . ILE A 1 232 ? -26.244 -7.974 20.468 1.00 83.56 232 ILE A N 1
ATOM 1829 C CA . ILE A 1 232 ? -27.495 -8.750 20.440 1.00 83.56 232 ILE A CA 1
ATOM 1830 C C . ILE A 1 232 ? -28.695 -7.834 20.156 1.00 83.56 232 ILE A C 1
ATOM 1832 O O . ILE A 1 232 ? -29.580 -8.180 19.366 1.00 83.56 232 ILE A O 1
ATOM 1836 N N . LYS A 1 233 ? -28.730 -6.642 20.764 1.00 83.38 233 LYS A N 1
ATOM 1837 C CA . LYS A 1 233 ? -29.802 -5.666 20.543 1.00 83.38 233 LYS A CA 1
ATOM 1838 C C . LYS A 1 233 ? -29.817 -5.145 19.100 1.00 83.38 233 LYS A C 1
ATOM 1840 O O . LYS A 1 233 ? -30.885 -5.100 18.496 1.00 83.38 233 LYS A O 1
ATOM 1845 N N . LYS A 1 234 ? -28.656 -4.810 18.527 1.00 75.81 234 LYS A N 1
ATOM 1846 C CA . LYS A 1 234 ? -28.540 -4.374 17.122 1.00 75.81 234 LYS A CA 1
ATOM 1847 C C . LYS A 1 234 ? -28.972 -5.479 16.146 1.00 75.81 234 LYS A C 1
ATOM 1849 O O . LYS A 1 234 ? -29.749 -5.218 15.225 1.00 75.81 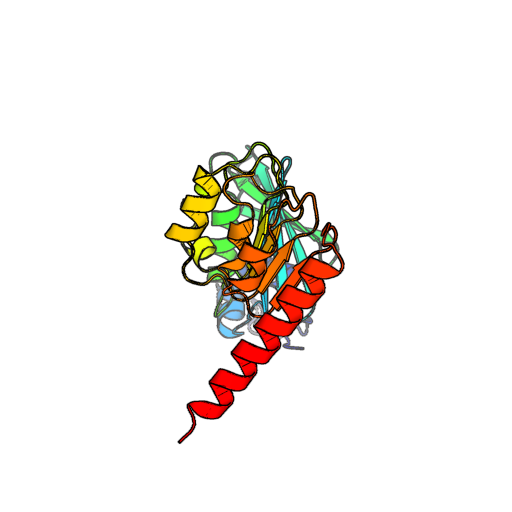234 LYS A O 1
ATOM 1854 N N . SER A 1 235 ? -28.565 -6.725 16.388 1.00 65.38 235 SER A N 1
ATOM 1855 C CA . SER A 1 235 ? -28.953 -7.880 15.564 1.00 65.38 235 SER A CA 1
ATOM 1856 C C . SER A 1 235 ? -30.452 -8.187 15.638 1.00 65.38 235 SER A C 1
ATOM 1858 O O . SER A 1 235 ? -31.073 -8.509 14.630 1.00 65.38 235 SER A O 1
ATOM 1860 N N . SER A 1 236 ? -31.069 -8.029 16.811 1.00 60.62 236 SER A N 1
ATOM 1861 C CA . SER A 1 236 ? -32.511 -8.257 16.995 1.00 60.62 236 SER A CA 1
ATOM 1862 C C . SER A 1 236 ? -33.396 -7.133 16.439 1.00 60.62 236 SER A C 1
ATOM 1864 O O . SER A 1 236 ? -34.535 -7.401 16.058 1.00 60.62 236 SER A O 1
ATOM 1866 N N . SER A 1 237 ? -32.892 -5.898 16.317 1.00 57.16 237 SER A N 1
ATOM 1867 C CA . SER A 1 237 ? -33.590 -4.827 15.584 1.00 57.16 237 SER A CA 1
ATOM 1868 C C . SER A 1 237 ? -33.600 -5.029 14.066 1.00 57.16 237 SER A C 1
ATOM 1870 O O . SER A 1 237 ? -34.579 -4.662 13.422 1.00 57.16 237 SER A O 1
ATOM 1872 N N . LEU A 1 238 ? -32.572 -5.667 13.493 1.00 49.69 238 LEU A N 1
ATOM 1873 C CA . LEU A 1 238 ? -32.519 -5.981 12.058 1.00 49.69 238 LEU A CA 1
ATOM 1874 C C . LEU A 1 238 ? -33.581 -7.014 11.649 1.00 49.69 238 LEU A C 1
ATOM 1876 O O . LEU A 1 238 ? -34.158 -6.907 10.574 1.00 49.69 238 LEU A O 1
ATOM 1880 N N . VAL A 1 239 ? -33.905 -7.962 12.535 1.00 45.28 239 VAL A N 1
ATOM 1881 C CA . VAL A 1 239 ? -34.940 -8.987 12.294 1.00 45.28 239 VAL A CA 1
ATOM 1882 C C . VAL A 1 239 ? -36.362 -8.403 12.332 1.00 45.28 239 VAL A C 1
ATOM 1884 O O . VAL A 1 239 ? -37.270 -8.952 11.716 1.00 45.28 239 VAL A O 1
ATOM 1887 N N . LYS A 1 240 ? -36.581 -7.273 13.017 1.00 42.72 240 LYS A N 1
ATOM 1888 C CA . LYS A 1 240 ? -37.912 -6.648 13.129 1.00 42.72 240 LYS A CA 1
ATOM 1889 C C . LYS A 1 240 ? -38.287 -5.740 11.953 1.00 42.72 240 LYS A C 1
ATOM 1891 O O . LYS A 1 240 ? -39.469 -5.461 11.793 1.00 42.72 240 LYS A O 1
ATOM 1896 N N . ASN A 1 241 ? -37.318 -5.323 11.136 1.00 40.47 241 ASN A N 1
ATOM 1897 C CA . ASN A 1 241 ? -37.529 -4.419 9.996 1.00 40.47 241 ASN A CA 1
ATOM 1898 C C . ASN A 1 241 ? -37.698 -5.149 8.649 1.00 40.47 241 ASN A C 1
ATOM 1900 O O . ASN A 1 241 ? -37.690 -4.509 7.603 1.00 40.47 241 ASN A O 1
ATOM 1904 N N . VAL A 1 242 ? -37.857 -6.476 8.667 1.00 38.81 242 VAL A N 1
ATOM 1905 C CA . VAL A 1 242 ? -38.257 -7.280 7.503 1.00 38.81 242 VAL A CA 1
ATOM 1906 C C . VAL A 1 242 ? -39.731 -7.659 7.679 1.00 38.81 242 VAL A C 1
ATOM 1908 O O . VAL A 1 242 ? -40.045 -8.753 8.148 1.00 38.81 242 VAL A O 1
ATOM 1911 N N . ARG A 1 243 ? -40.637 -6.723 7.390 1.00 35.00 243 ARG A N 1
ATOM 1912 C CA . ARG A 1 243 ? -42.071 -6.971 7.181 1.00 35.00 243 ARG A CA 1
ATOM 1913 C C . ARG A 1 243 ? -42.599 -6.036 6.112 1.00 35.00 243 ARG A C 1
ATOM 1915 O O . ARG A 1 243 ? -42.283 -4.832 6.210 1.00 35.00 243 ARG A O 1
#

Sequence (243 aa):
MPKLWCISSQGKLSIQRPADLFYVFQMADANKAGKKCIKKAGFVASEIEMVFEAKSNRLLVVFAGRMYTIEVVGVENKEQFNKLVEETDVRGTFTHDANLNGMDVLLTRLFDLLLNVSIDSIVHRDSARDIRQVANFPIALTASRLTIDKDPVTKGELNFIKEKFTGLKSLHFAVPLPDDHAAFPLQYPAAYIEKGNKLKVEELINMEAKNVEITTAKLKTSDMNRLIKSFIKKSSSLVKNVR

Secondary structure (DSSP, 8-state):
-PBP--B-TTS-B---PBP-HHHHHHHHHH-HHHHHHHHHHT-BEEEEEEEE-SS-EEEEEEETTEEEEEEEEEES-GGGTTEEEEEETTEEEEEEETTS-HHHHHHHHHHHHSBS----EEEE--TTS-GGGGGG-TTGGG-SEEEE--SSPPHHHHHHHHHH-SS--EEEE-SPPPGGGTTGGGGSSEEEE-S-----HHHHHT---SEEEESS----HHHHHHHHHHHHHHHHHHHHT--

pLDDT: mean 85.88, std 14.22, range [35.0, 98.06]

Organism: Caenorhabditis briggsae (NCBI:txid6238)

Radius of gyration: 22.49 Å; chains: 1; bounding box: 66×37×70 Å

InterPro domains:
  IPR012885 Sdz-33, F-box domain [PF07735] (189-236)